Protein AF-A0A1C2B063-F1 (afdb_monomer)

Nearest PDB structures (foldseek):
  8dq3-assembly2_C  TM=9.335E-01  e=3.314E-08  Aggregatibacter actinomycetemcomitans
  6cwp-assembly1_A  TM=9.439E-01  e=5.378E-07  Flavobacterium johnsoniae UW101
  5olk-assembly1_D  TM=9.376E-01  e=5.930E-07  Leeuwenhoekiella blandensis MED217
  2av8-assembly1_B  TM=9.144E-01  e=1.235E-06  Escherichia coli
  8dq4-assembly1_A  TM=9.433E-01  e=4.191E-06  Flavobacterium johnsoniae

Mean predicted aligned error: 8.25 Å

Foldseek 3Di:
DVLVVVVLVVQDDPDLLSVLLNLLLCQQQVLQFLCVLVLLVQCVQVVVVHPVVSLVVSLVSNVVSVVSNLVSLVVSVVSCVVPVVSVDPVSLVSSVVSLVSSLVVSLVVLCVVQVVHADVPGHSVLSSLQSLVSSQVSCVSNVHHRDDPRDDNSPVVVVVSSVVVVPQDPVNPDPPPPPPVPPDDDPVVVPD

Radius of gyration: 20.73 Å; Cα contacts (8 Å, |Δi|>4): 166; chains: 1; bounding box: 56×35×65 Å

Structure (mmCIF, N/CA/C/O backbone):
data_AF-A0A1C2B063-F1
#
_entry.id   AF-A0A1C2B063-F1
#
loop_
_atom_site.group_PDB
_atom_site.id
_atom_site.type_symbol
_atom_site.label_atom_id
_atom_site.label_alt_id
_atom_site.label_comp_id
_atom_site.label_asym_id
_atom_site.label_entity_id
_atom_site.label_seq_id
_atom_site.pdbx_PDB_ins_code
_atom_site.Cartn_x
_atom_site.Cartn_y
_atom_site.Cartn_z
_atom_site.occupancy
_atom_site.B_iso_or_equiv
_atom_site.auth_seq_id
_atom_site.auth_comp_id
_atom_site.auth_asym_id
_atom_site.auth_atom_id
_atom_site.pdbx_PDB_model_num
ATOM 1 N N . MET A 1 1 ? -4.798 11.784 -9.043 1.00 75.38 1 MET A N 1
ATOM 2 C CA . MET A 1 1 ? -3.843 12.346 -8.048 1.00 75.38 1 MET A CA 1
ATOM 3 C C . MET A 1 1 ? -4.547 13.238 -7.028 1.00 75.38 1 MET A C 1
ATOM 5 O O . MET A 1 1 ? -4.342 13.004 -5.847 1.00 75.38 1 MET A O 1
ATOM 9 N N . LYS A 1 2 ? -5.396 14.197 -7.442 1.00 89.00 2 LYS A N 1
ATOM 10 C CA . LYS A 1 2 ? -6.198 15.019 -6.513 1.00 89.00 2 LYS A CA 1
ATOM 11 C C . LYS A 1 2 ? -7.046 14.177 -5.549 1.00 89.00 2 LYS A C 1
ATOM 13 O O . LYS A 1 2 ? -6.994 14.421 -4.355 1.00 89.00 2 LYS A O 1
ATOM 18 N N . ASP A 1 3 ? -7.709 13.134 -6.046 1.00 88.25 3 ASP A N 1
ATOM 19 C CA . ASP A 1 3 ? -8.592 12.302 -5.212 1.00 88.25 3 ASP A CA 1
ATOM 20 C C . ASP A 1 3 ? -7.851 11.625 -4.050 1.00 88.25 3 ASP A C 1
ATOM 22 O O . ASP A 1 3 ? -8.364 11.587 -2.939 1.00 88.25 3 ASP A O 1
ATOM 26 N N . LYS A 1 4 ? -6.598 11.187 -4.266 1.00 86.69 4 LYS A N 1
ATOM 27 C CA . LYS A 1 4 ? -5.734 10.655 -3.194 1.00 86.69 4 LYS A CA 1
ATOM 28 C C . LYS A 1 4 ? -5.490 11.703 -2.110 1.00 86.69 4 LYS A C 1
ATOM 30 O O . LYS A 1 4 ? -5.617 11.410 -0.926 1.00 86.69 4 LYS A O 1
ATOM 35 N N . TYR A 1 5 ? -5.135 12.920 -2.526 1.00 88.44 5 TYR A N 1
ATOM 36 C CA . TYR A 1 5 ? -4.880 14.026 -1.607 1.00 88.44 5 TYR A CA 1
ATOM 37 C C . TYR A 1 5 ? -6.135 14.384 -0.807 1.00 88.44 5 TYR A C 1
ATOM 39 O O . TYR A 1 5 ? -6.069 14.451 0.419 1.00 88.44 5 TYR A O 1
ATOM 47 N N . ASP A 1 6 ? -7.271 14.543 -1.487 1.00 91.50 6 ASP A N 1
ATOM 48 C CA . ASP A 1 6 ? -8.550 14.880 -0.863 1.00 91.50 6 ASP A CA 1
ATOM 49 C C . ASP A 1 6 ? -8.998 13.771 0.103 1.00 91.50 6 ASP A C 1
ATOM 51 O O . ASP A 1 6 ? -9.451 14.060 1.211 1.00 91.50 6 ASP A O 1
ATOM 55 N N . TYR A 1 7 ? -8.803 12.497 -0.260 1.00 92.25 7 TYR A N 1
ATOM 56 C CA . TYR A 1 7 ? -9.122 11.365 0.609 1.00 92.25 7 TYR A CA 1
ATOM 57 C C . TYR A 1 7 ? -8.330 11.401 1.922 1.00 92.25 7 TYR A C 1
ATOM 59 O O . TYR A 1 7 ? -8.904 11.199 2.994 1.00 92.25 7 TYR A O 1
ATOM 67 N N . MET A 1 8 ? -7.035 11.730 1.861 1.00 88.19 8 MET A N 1
ATOM 68 C CA . MET A 1 8 ? -6.176 11.834 3.045 1.00 88.19 8 MET A CA 1
ATOM 69 C C . MET A 1 8 ? -6.591 12.957 4.010 1.00 88.19 8 MET A C 1
ATOM 71 O O . MET A 1 8 ? -6.271 12.873 5.194 1.00 88.19 8 MET A O 1
ATOM 75 N N . GLN A 1 9 ? -7.326 13.978 3.554 1.00 90.31 9 GLN A N 1
ATOM 76 C CA . GLN A 1 9 ? -7.807 15.064 4.423 1.00 90.31 9 GLN A CA 1
ATOM 77 C C . GLN A 1 9 ? -8.992 14.656 5.314 1.00 90.31 9 GLN A C 1
ATOM 79 O O . GLN A 1 9 ? -9.353 15.391 6.230 1.00 90.31 9 GLN A O 1
ATOM 84 N N . ASN A 1 10 ? -9.596 13.487 5.083 1.00 91.38 10 ASN A N 1
ATOM 85 C CA . ASN A 1 10 ? -10.765 13.032 5.845 1.00 91.38 10 ASN A CA 1
ATOM 86 C C . ASN A 1 10 ? -10.410 12.364 7.187 1.00 91.38 10 ASN A C 1
ATOM 88 O O . ASN A 1 10 ? -11.305 11.981 7.945 1.00 91.38 10 ASN A O 1
ATOM 92 N N . PHE A 1 11 ? -9.122 12.202 7.494 1.00 93.25 11 PHE A N 1
ATOM 93 C CA . PHE A 1 11 ? -8.643 11.545 8.709 1.00 93.25 11 PHE A CA 1
ATOM 94 C C . PHE A 1 11 ? -8.373 12.557 9.827 1.00 93.25 11 PHE A C 1
ATOM 96 O O . PHE A 1 11 ? -7.848 13.642 9.592 1.00 93.25 11 PHE A O 1
ATOM 103 N N . ASN A 1 12 ? -8.740 12.205 11.062 1.00 94.31 12 ASN A N 1
ATOM 104 C CA . ASN A 1 12 ? -8.572 13.057 12.240 1.00 94.31 12 ASN A CA 1
ATOM 105 C C . ASN A 1 12 ? -8.164 12.230 13.472 1.00 94.31 12 ASN A C 1
ATOM 107 O O . ASN A 1 12 ? -8.025 11.010 13.399 1.00 94.31 12 ASN A O 1
ATOM 111 N N . VAL A 1 13 ? -7.953 12.900 14.604 1.00 96.31 13 VAL A N 1
ATOM 112 C CA . VAL A 1 13 ? -7.491 12.289 15.863 1.00 96.31 13 VAL A CA 1
ATOM 113 C C . VAL A 1 13 ? -8.355 12.706 17.060 1.00 96.31 13 VAL A C 1
ATOM 115 O O . VAL A 1 13 ? -7.873 12.814 18.183 1.00 96.31 13 VAL A O 1
ATOM 118 N N . ASN A 1 14 ? -9.642 12.978 16.820 1.00 96.56 14 ASN A N 1
ATOM 119 C CA . ASN A 1 14 ? -10.543 13.550 17.828 1.00 96.56 14 ASN A CA 1
ATOM 120 C C . ASN A 1 14 ? -11.053 12.522 18.853 1.00 96.56 14 ASN A C 1
ATOM 122 O O . ASN A 1 14 ? -11.518 12.899 19.928 1.00 96.56 14 ASN A O 1
ATOM 126 N N . SER A 1 15 ? -10.986 11.232 18.524 1.00 97.25 15 SER A N 1
ATOM 127 C CA . SER A 1 15 ? -11.406 10.115 19.373 1.00 97.25 15 SER A CA 1
ATOM 128 C C . SER A 1 15 ? -10.381 8.981 19.314 1.00 97.25 15 SER A C 1
ATOM 130 O O . SER A 1 15 ? -9.529 8.953 18.424 1.00 97.25 15 SER A O 1
ATOM 132 N N . LYS A 1 16 ? -10.459 8.020 20.243 1.00 97.38 16 LYS A N 1
ATOM 133 C CA . LYS A 1 16 ? -9.585 6.836 20.211 1.00 97.38 16 LYS A CA 1
ATOM 134 C C . LYS A 1 16 ? -9.809 6.023 18.933 1.00 97.38 16 LYS A C 1
ATOM 136 O O . LYS A 1 16 ? -8.849 5.566 18.322 1.00 97.38 16 LYS A O 1
ATOM 141 N N . GLU A 1 17 ? -11.060 5.876 18.512 1.00 96.88 17 GLU A N 1
ATOM 142 C CA . GLU A 1 17 ? -11.439 5.218 17.266 1.00 96.88 17 GLU A CA 1
ATOM 143 C C . GLU A 1 17 ? -10.832 5.927 16.052 1.00 96.88 17 GLU A C 1
ATOM 145 O O . GLU A 1 17 ? -10.268 5.269 15.177 1.00 96.88 17 GLU A O 1
ATOM 150 N N . ASP A 1 18 ? -10.897 7.262 16.013 1.00 96.88 18 ASP A N 1
ATOM 151 C CA . ASP A 1 18 ? -10.318 8.044 14.920 1.00 96.88 18 ASP A CA 1
ATOM 152 C C . ASP A 1 18 ? -8.790 7.977 14.921 1.00 96.88 18 ASP A C 1
ATOM 154 O O . ASP A 1 18 ? -8.198 7.814 13.858 1.00 96.88 18 ASP A O 1
ATOM 158 N N . ILE A 1 19 ? -8.143 7.994 16.092 1.00 97.69 19 ILE A N 1
ATOM 159 C CA . ILE A 1 19 ? -6.696 7.763 16.211 1.00 97.69 19 ILE A CA 1
ATOM 160 C C . ILE A 1 19 ? -6.334 6.383 15.658 1.00 97.69 19 ILE A C 1
ATOM 162 O O . ILE A 1 19 ? -5.451 6.280 14.808 1.00 97.69 19 ILE A O 1
ATOM 166 N N . ALA A 1 20 ? -7.028 5.325 16.087 1.00 97.62 20 ALA A N 1
ATOM 167 C CA . ALA A 1 20 ? -6.758 3.965 15.631 1.00 97.62 20 ALA A CA 1
ATOM 168 C C . ALA A 1 20 ? -6.931 3.830 14.114 1.00 97.62 20 ALA A C 1
ATOM 170 O O . ALA A 1 20 ? -6.064 3.269 13.442 1.00 97.62 20 ALA A O 1
ATOM 171 N N . LYS A 1 21 ? -8.017 4.386 13.565 1.00 97.44 21 LYS A N 1
ATOM 172 C CA . LYS A 1 21 ? -8.265 4.429 12.121 1.00 97.44 21 LYS A CA 1
ATOM 173 C C . LYS A 1 21 ? -7.161 5.183 11.388 1.00 97.44 21 LYS A C 1
ATOM 175 O O . LYS A 1 21 ? -6.608 4.656 10.429 1.00 97.44 21 LYS A O 1
ATOM 180 N N . THR A 1 22 ? -6.816 6.383 11.842 1.00 97.00 22 THR A N 1
ATOM 181 C CA . THR A 1 22 ? -5.796 7.224 11.208 1.00 97.00 22 THR A CA 1
ATOM 182 C C . THR A 1 22 ? -4.435 6.535 11.212 1.00 97.00 22 THR A C 1
ATOM 184 O O . THR A 1 22 ? -3.811 6.422 10.159 1.00 97.00 22 THR A O 1
ATOM 187 N N . VAL A 1 23 ? -3.999 5.980 12.347 1.00 96.44 23 VAL A N 1
ATOM 188 C CA . VAL A 1 23 ? -2.731 5.237 12.433 1.00 96.44 23 VAL A CA 1
ATOM 189 C C . VAL A 1 23 ? -2.751 4.020 11.508 1.00 96.44 23 VAL A C 1
ATOM 191 O O . VAL A 1 23 ? -1.789 3.807 10.771 1.00 96.44 23 VAL A O 1
ATOM 194 N N . ALA A 1 24 ? -3.831 3.234 11.493 1.00 96.38 24 ALA A N 1
ATOM 195 C CA . ALA A 1 24 ? -3.941 2.066 10.620 1.00 96.38 24 ALA A CA 1
ATOM 196 C C . ALA A 1 24 ? -3.893 2.435 9.132 1.00 96.38 24 ALA A C 1
ATOM 198 O O . ALA A 1 24 ? -3.159 1.801 8.380 1.00 96.38 24 ALA A O 1
ATOM 199 N N . VAL A 1 25 ? -4.638 3.458 8.703 1.00 95.88 25 VAL A N 1
ATOM 200 C CA . VAL A 1 25 ? -4.682 3.851 7.289 1.00 95.88 25 VAL A CA 1
ATOM 201 C C . VAL A 1 25 ? -3.340 4.409 6.828 1.00 95.88 25 VAL A C 1
ATOM 203 O O . VAL A 1 25 ? -2.819 3.947 5.812 1.00 95.88 25 VAL A O 1
ATOM 206 N N . PHE A 1 26 ? -2.745 5.339 7.581 1.00 92.69 26 PHE A N 1
ATOM 207 C CA . PHE A 1 26 ? -1.454 5.922 7.210 1.00 92.69 26 PHE A CA 1
ATOM 208 C C . PHE A 1 26 ? -0.341 4.872 7.179 1.00 92.69 26 PHE A C 1
ATOM 210 O O . PHE A 1 26 ? 0.428 4.821 6.223 1.00 92.69 26 PHE A O 1
ATO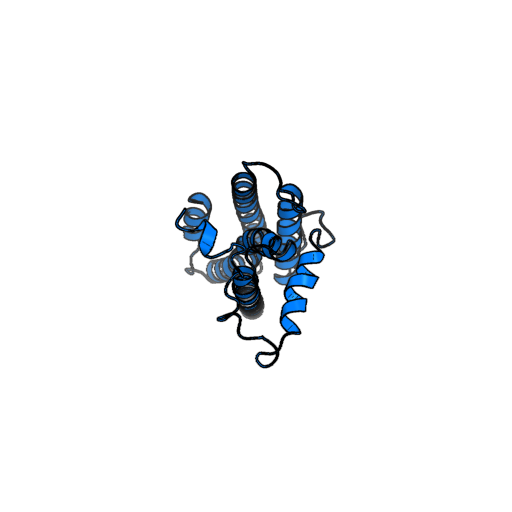M 217 N N . SER A 1 27 ? -0.301 3.979 8.169 1.00 90.31 27 SER A N 1
ATOM 218 C CA . SER A 1 27 ? 0.729 2.941 8.230 1.00 90.31 27 SER A CA 1
ATOM 219 C C . SER A 1 27 ? 0.552 1.864 7.166 1.00 90.31 27 SER A C 1
ATOM 221 O O . SER A 1 27 ? 1.456 1.573 6.385 1.00 90.31 27 SER A O 1
ATOM 223 N N . ALA A 1 28 ? -0.617 1.234 7.133 1.00 91.69 28 ALA A N 1
ATOM 224 C CA . ALA A 1 28 ? -0.819 0.023 6.364 1.00 91.69 28 ALA A CA 1
ATOM 225 C C . ALA A 1 28 ? -1.081 0.326 4.890 1.00 91.69 28 ALA A C 1
ATOM 227 O O . ALA A 1 28 ? -0.626 -0.427 4.031 1.00 91.69 28 ALA A O 1
ATOM 228 N N . PHE A 1 29 ? -1.798 1.410 4.588 1.00 92.88 29 PHE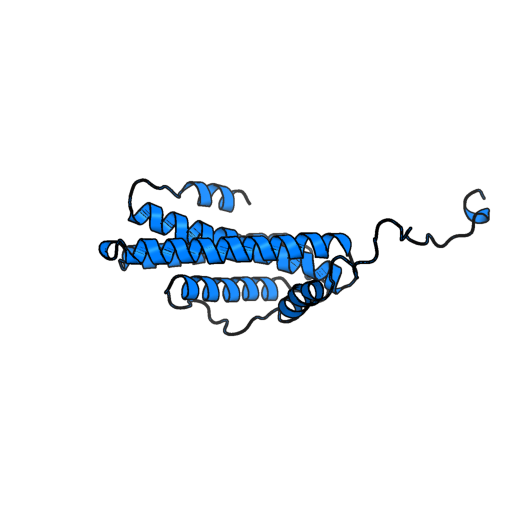 A N 1
ATOM 229 C CA . PHE A 1 29 ? -2.271 1.675 3.233 1.00 92.88 29 PHE A CA 1
ATOM 230 C C . PHE A 1 29 ? -1.563 2.857 2.570 1.00 92.88 29 PHE A C 1
ATOM 232 O O . PHE A 1 29 ? -1.212 2.744 1.400 1.00 92.88 29 PHE A O 1
ATOM 239 N N . THR A 1 30 ? -1.267 3.946 3.281 1.00 88.12 30 THR A N 1
ATOM 240 C CA . THR A 1 30 ? -0.523 5.065 2.676 1.00 88.12 30 THR A CA 1
ATOM 241 C C . THR A 1 30 ? 0.951 4.702 2.479 1.00 88.12 30 THR A C 1
ATOM 243 O O . THR A 1 30 ? 1.415 4.617 1.344 1.00 88.12 30 THR A O 1
ATOM 246 N N . GLU A 1 31 ? 1.680 4.409 3.555 1.00 85.06 31 GLU A N 1
ATOM 247 C CA . GLU A 1 31 ? 3.097 4.013 3.474 1.00 85.06 31 GLU A CA 1
ATOM 248 C C . GLU A 1 31 ? 3.245 2.577 2.951 1.00 85.06 31 GLU A C 1
ATOM 250 O O . GLU A 1 31 ? 4.060 2.277 2.079 1.00 85.06 31 GLU A O 1
ATOM 255 N N . GLY A 1 32 ? 2.403 1.670 3.454 1.00 82.06 32 GLY A N 1
ATOM 256 C CA . GLY A 1 32 ? 2.521 0.238 3.201 1.00 82.06 32 GLY A CA 1
ATOM 257 C C . GLY A 1 32 ? 1.985 -0.275 1.861 1.00 82.06 32 GLY A C 1
ATOM 258 O O . GLY A 1 32 ? 2.257 -1.440 1.553 1.00 82.06 32 GLY A O 1
ATOM 259 N N . LEU A 1 33 ? 1.231 0.524 1.092 1.00 88.31 33 LEU A N 1
ATOM 260 C CA . LEU A 1 33 ? 0.574 0.095 -0.157 1.00 88.31 33 LEU A CA 1
ATOM 261 C C . LEU A 1 33 ? 0.680 1.151 -1.268 1.00 88.31 33 LEU A C 1
ATOM 263 O O . LEU A 1 33 ? 1.148 0.822 -2.356 1.00 88.31 33 LEU A O 1
ATOM 267 N N . GLN A 1 34 ? 0.298 2.404 -1.007 1.00 87.69 34 GLN A N 1
ATOM 268 C CA . GLN A 1 34 ? 0.136 3.445 -2.033 1.00 87.69 34 GLN A CA 1
ATOM 269 C C . GLN A 1 34 ? 1.420 3.708 -2.843 1.00 87.69 34 GLN A C 1
ATOM 271 O O . GLN A 1 34 ? 1.382 3.940 -4.048 1.00 87.69 34 GLN A O 1
ATOM 276 N N . LEU A 1 35 ? 2.593 3.632 -2.208 1.00 87.31 35 LEU A N 1
ATOM 277 C CA . LEU A 1 35 ? 3.880 3.857 -2.883 1.00 87.31 35 LEU A CA 1
ATOM 278 C C . LEU A 1 35 ? 4.382 2.636 -3.674 1.00 87.31 35 LEU A C 1
ATOM 280 O O . LEU A 1 35 ? 5.223 2.770 -4.567 1.00 87.31 35 LEU A O 1
ATOM 284 N N . PHE A 1 36 ? 3.863 1.440 -3.390 1.00 89.75 36 PHE A N 1
ATOM 285 C CA . PHE A 1 36 ? 4.425 0.184 -3.891 1.00 89.75 36 PHE A CA 1
ATOM 286 C C . PHE A 1 36 ? 4.151 -0.043 -5.384 1.00 89.75 36 PHE A C 1
ATOM 288 O O . PHE A 1 36 ? 4.976 -0.675 -6.046 1.00 89.75 36 PHE A O 1
ATOM 295 N N . ALA A 1 37 ? 3.070 0.520 -5.940 1.00 92.25 37 ALA A N 1
ATOM 296 C CA . ALA A 1 37 ? 2.853 0.544 -7.389 1.00 92.25 37 ALA A CA 1
ATOM 297 C C . ALA A 1 37 ? 3.975 1.317 -8.099 1.00 92.25 37 ALA A C 1
ATOM 299 O O . ALA A 1 37 ? 4.612 0.804 -9.021 1.00 92.25 37 ALA A O 1
ATOM 300 N N . SER A 1 38 ? 4.275 2.526 -7.612 1.00 94.00 38 SER A N 1
ATOM 301 C CA . SER A 1 38 ? 5.352 3.367 -8.143 1.00 94.00 38 SER A CA 1
ATOM 302 C C . SER A 1 38 ? 6.714 2.690 -8.009 1.00 94.00 38 SER A C 1
ATOM 304 O O . SER A 1 38 ? 7.481 2.670 -8.968 1.00 94.00 38 SER A O 1
ATOM 306 N N . PHE A 1 39 ? 7.012 2.076 -6.861 1.00 93.81 39 PHE A N 1
ATOM 307 C CA . PHE A 1 39 ? 8.264 1.339 -6.676 1.00 93.81 39 PHE A CA 1
ATOM 308 C C . PHE A 1 39 ? 8.402 0.174 -7.656 1.00 93.81 39 PHE A C 1
ATOM 310 O O . PHE A 1 39 ? 9.463 0.020 -8.260 1.00 93.81 39 PHE A O 1
ATOM 317 N N . ALA A 1 40 ? 7.336 -0.603 -7.876 1.00 94.12 40 ALA A N 1
ATOM 318 C CA . ALA A 1 40 ? 7.348 -1.692 -8.847 1.00 94.12 40 ALA A CA 1
ATOM 319 C C . ALA A 1 40 ? 7.633 -1.186 -10.269 1.00 94.12 40 ALA A C 1
ATOM 321 O O . ALA A 1 40 ? 8.504 -1.713 -10.960 1.00 94.12 40 ALA A O 1
ATOM 322 N N . ILE A 1 41 ? 6.955 -0.116 -10.687 1.00 95.31 41 ILE A N 1
ATOM 323 C CA . ILE A 1 41 ? 7.155 0.495 -12.005 1.00 95.31 41 ILE A CA 1
ATOM 324 C C . ILE A 1 41 ? 8.592 1.017 -12.154 1.00 95.31 41 ILE A C 1
ATOM 326 O O . ILE A 1 41 ? 9.268 0.719 -13.140 1.00 95.31 41 ILE A O 1
ATOM 330 N N . LEU A 1 42 ? 9.095 1.755 -11.163 1.00 95.06 42 LEU A N 1
ATOM 331 C CA . LEU A 1 42 ? 10.425 2.361 -11.214 1.00 95.06 42 LEU A CA 1
ATOM 332 C C . LEU A 1 42 ? 11.545 1.316 -11.168 1.00 95.06 42 LEU A C 1
ATOM 334 O O . LEU A 1 42 ? 12.526 1.457 -11.896 1.00 95.06 42 LEU A O 1
ATOM 338 N N . LEU A 1 43 ? 11.403 0.244 -10.382 1.00 93.69 43 LEU A N 1
ATOM 339 C CA . LEU A 1 43 ? 12.382 -0.849 -10.325 1.00 93.69 43 LEU A CA 1
ATOM 340 C C . LEU A 1 43 ? 12.392 -1.713 -11.596 1.00 93.69 43 LEU A C 1
ATOM 342 O O . LEU A 1 43 ? 13.387 -2.386 -11.870 1.00 93.69 43 LEU A O 1
ATOM 346 N N . ASN A 1 44 ? 11.358 -1.639 -12.438 1.00 95.19 44 ASN A N 1
ATOM 347 C CA . ASN A 1 44 ? 11.360 -2.336 -13.723 1.00 95.19 44 ASN A CA 1
ATOM 348 C C . ASN A 1 44 ? 12.395 -1.760 -14.715 1.00 95.19 44 ASN A C 1
ATOM 350 O O . ASN A 1 44 ? 12.910 -2.479 -15.569 1.00 95.19 44 ASN A O 1
ATOM 354 N N . PHE A 1 45 ? 12.782 -0.487 -14.588 1.00 94.12 45 PHE A N 1
ATOM 355 C CA . PHE A 1 45 ? 13.851 0.094 -15.411 1.00 94.12 45 PHE A CA 1
ATOM 356 C C . PHE A 1 45 ? 15.233 -0.526 -15.128 1.00 94.12 45 PHE A C 1
ATOM 358 O O . PHE A 1 45 ? 15.839 -1.056 -16.069 1.00 94.12 45 PHE A O 1
ATOM 365 N N . PRO A 1 46 ? 15.752 -0.525 -13.881 1.00 91.4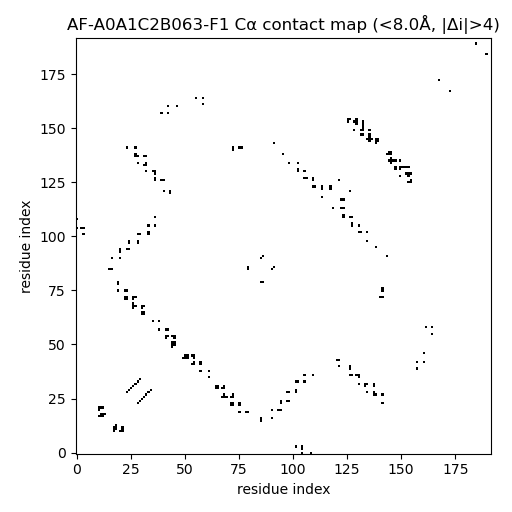4 46 PRO A N 1
ATOM 366 C CA . PRO A 1 46 ? 17.038 -1.142 -13.567 1.00 91.44 46 PRO A CA 1
ATOM 367 C C . PRO A 1 46 ? 17.032 -2.658 -13.775 1.00 91.44 46 PRO A C 1
ATOM 369 O O . PRO A 1 46 ? 18.068 -3.189 -14.179 1.00 91.44 46 PRO A O 1
ATOM 372 N N . ARG A 1 47 ? 15.881 -3.339 -13.639 1.00 91.50 47 ARG A N 1
ATOM 373 C CA . ARG A 1 47 ? 15.707 -4.745 -14.062 1.00 91.50 47 ARG A CA 1
ATOM 374 C C . ARG A 1 47 ? 16.131 -4.973 -15.518 1.00 91.50 47 ARG A C 1
ATOM 376 O O . ARG A 1 47 ? 16.720 -5.998 -15.846 1.00 91.50 47 ARG A O 1
ATOM 383 N N . HIS A 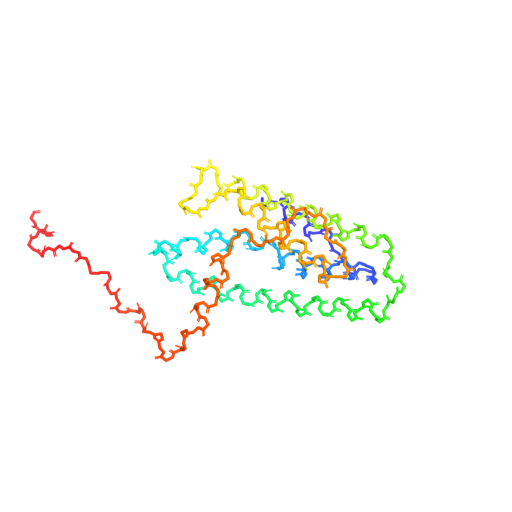1 48 ? 15.883 -3.991 -16.382 1.00 92.88 48 HIS A N 1
ATOM 384 C CA . HIS A 1 48 ? 16.267 -3.991 -17.793 1.00 92.88 48 HIS A CA 1
ATOM 385 C C . HIS A 1 48 ? 17.526 -3.158 -18.079 1.00 92.88 48 HIS A C 1
ATOM 387 O O . HIS A 1 48 ? 17.720 -2.688 -19.199 1.00 92.88 48 HIS A O 1
ATOM 393 N N . ASN A 1 49 ? 18.406 -2.987 -17.086 1.00 89.44 49 ASN A N 1
ATOM 394 C CA . ASN A 1 49 ? 19.661 -2.233 -17.183 1.00 89.44 49 ASN A CA 1
ATOM 395 C C . ASN A 1 49 ? 19.507 -0.738 -17.532 1.00 89.44 49 ASN A C 1
ATOM 397 O O . ASN A 1 49 ? 20.488 -0.102 -17.922 1.00 89.44 49 ASN A O 1
ATOM 401 N N . LYS A 1 50 ? 18.316 -0.156 -17.352 1.00 90.69 50 LYS A N 1
ATOM 402 C CA . LYS A 1 50 ? 18.033 1.271 -17.577 1.00 90.69 50 LYS A CA 1
ATOM 403 C C . LYS A 1 50 ? 17.996 2.022 -16.245 1.00 90.69 50 LYS A C 1
ATOM 405 O O . LYS A 1 50 ? 17.635 1.449 -15.228 1.00 90.69 50 LYS A O 1
ATOM 410 N N . LEU A 1 51 ? 18.358 3.308 -16.241 1.00 88.50 51 LEU A N 1
ATOM 411 C CA . LEU A 1 51 ? 18.245 4.187 -15.061 1.00 88.50 51 LEU A CA 1
ATOM 412 C C . LEU A 1 51 ? 18.859 3.596 -13.768 1.00 88.50 51 LEU A C 1
ATOM 414 O O . LEU A 1 51 ? 18.280 3.693 -12.691 1.00 88.50 51 LEU A O 1
ATOM 418 N N . LYS A 1 52 ? 20.044 2.974 -13.854 1.00 82.19 52 LYS A N 1
ATOM 419 C CA . LYS A 1 52 ? 20.648 2.215 -12.737 1.00 82.19 52 LYS A CA 1
ATOM 420 C C . LYS A 1 52 ? 20.799 3.019 -11.437 1.00 82.19 52 LYS A C 1
ATOM 422 O O . LYS A 1 52 ? 20.537 2.473 -10.372 1.00 82.19 52 LYS A O 1
ATOM 427 N N . GLY A 1 53 ? 21.153 4.306 -11.523 1.00 81.62 53 GLY A N 1
ATOM 428 C CA . GLY A 1 53 ? 21.271 5.181 -10.346 1.00 81.62 53 GLY A CA 1
ATOM 429 C C . GLY A 1 53 ? 19.948 5.373 -9.591 1.00 81.62 53 GLY A C 1
ATOM 430 O O . GLY A 1 53 ? 19.937 5.431 -8.367 1.00 81.62 53 GLY A O 1
ATOM 431 N N . MET A 1 54 ? 18.819 5.370 -10.306 1.00 87.81 54 MET A N 1
ATOM 432 C CA . MET A 1 54 ? 17.486 5.450 -9.702 1.00 87.81 54 MET A CA 1
ATOM 433 C C . MET A 1 54 ? 17.145 4.186 -8.906 1.00 87.81 54 MET A C 1
ATOM 435 O O . MET A 1 54 ? 16.507 4.278 -7.863 1.00 87.81 54 MET A O 1
ATOM 439 N N . GLY A 1 55 ? 17.599 3.010 -9.357 1.00 85.19 55 GLY A N 1
ATOM 440 C CA . GLY A 1 55 ? 17.312 1.739 -8.686 1.00 85.19 55 GLY A CA 1
ATOM 441 C C . GLY A 1 55 ? 17.795 1.698 -7.235 1.00 85.19 55 GLY A C 1
ATOM 442 O O . GLY A 1 55 ? 17.092 1.176 -6.371 1.00 85.19 55 GLY A O 1
ATOM 443 N N . GLN A 1 56 ? 18.953 2.299 -6.950 1.00 83.12 56 GLN A N 1
ATOM 444 C CA . GLN A 1 56 ? 19.492 2.375 -5.591 1.00 83.12 56 GLN A CA 1
ATOM 445 C C . GLN A 1 56 ? 18.629 3.260 -4.686 1.00 83.12 56 GLN A C 1
ATOM 447 O O . GLN A 1 56 ? 18.242 2.823 -3.606 1.00 83.12 56 GLN A O 1
ATOM 452 N N . ILE A 1 57 ? 18.271 4.459 -5.159 1.00 88.12 57 ILE A N 1
ATOM 453 C CA . ILE A 1 57 ? 17.426 5.405 -4.416 1.00 88.12 57 ILE A CA 1
ATOM 454 C C . ILE A 1 57 ? 16.069 4.770 -4.110 1.00 88.12 57 ILE A C 1
ATOM 456 O O . ILE A 1 57 ? 15.640 4.765 -2.962 1.00 88.12 57 ILE A O 1
ATOM 460 N N . VAL A 1 58 ? 15.430 4.160 -5.114 1.00 90.62 58 VAL A N 1
ATOM 461 C CA . VAL A 1 58 ? 14.130 3.500 -4.935 1.00 90.62 58 VAL A CA 1
ATOM 462 C C . VAL A 1 58 ? 14.229 2.337 -3.949 1.00 90.62 58 VAL A C 1
ATOM 464 O O . VAL A 1 58 ? 13.342 2.168 -3.120 1.00 90.62 58 VAL A O 1
ATOM 467 N N . THR A 1 59 ? 15.314 1.558 -3.981 1.00 87.19 59 THR A N 1
ATOM 468 C CA . THR A 1 59 ? 15.503 0.456 -3.024 1.00 87.19 59 THR A CA 1
ATOM 469 C C . THR A 1 59 ? 15.654 0.965 -1.591 1.00 87.19 59 THR A C 1
ATOM 471 O O . THR A 1 59 ? 15.096 0.367 -0.674 1.00 87.19 59 THR A O 1
ATOM 474 N N . TRP A 1 60 ? 16.367 2.074 -1.376 1.00 88.50 60 TRP A N 1
ATOM 475 C CA . TRP A 1 60 ? 16.450 2.705 -0.056 1.00 88.50 60 TRP A CA 1
ATOM 476 C C . TRP A 1 60 ? 15.094 3.228 0.411 1.00 88.50 60 TRP A C 1
ATOM 478 O O . TRP A 1 60 ? 14.692 2.913 1.526 1.00 88.50 60 TRP A O 1
ATOM 488 N N . SER A 1 61 ? 14.337 3.895 -0.462 1.00 90.69 61 SER A N 1
ATOM 489 C CA . SER A 1 61 ? 12.973 4.323 -0.138 1.00 90.69 61 SER A CA 1
ATOM 490 C C . SER A 1 61 ? 12.077 3.142 0.246 1.00 90.69 61 SER A C 1
ATOM 492 O O . SER A 1 61 ? 11.382 3.207 1.249 1.00 90.69 61 SER A O 1
ATOM 494 N N . VAL A 1 62 ? 12.133 2.018 -0.480 1.00 89.56 62 VAL A N 1
ATOM 495 C CA . VAL A 1 62 ? 11.361 0.811 -0.128 1.00 89.56 62 VAL A CA 1
ATOM 496 C C . VAL A 1 62 ? 11.724 0.292 1.269 1.00 89.56 62 VAL A C 1
ATOM 498 O O . VAL A 1 62 ? 10.841 -0.172 1.994 1.00 89.56 62 VAL A O 1
ATOM 501 N N . ARG A 1 63 ? 13.004 0.352 1.662 1.00 87.19 63 ARG A N 1
ATOM 502 C CA . ARG A 1 63 ? 13.453 -0.070 3.000 1.00 87.19 63 ARG A CA 1
ATOM 503 C C . ARG A 1 63 ? 12.884 0.832 4.088 1.00 87.19 63 ARG A C 1
ATOM 505 O O . ARG A 1 63 ? 12.323 0.308 5.051 1.00 87.19 63 ARG A O 1
ATOM 512 N N . ASP A 1 64 ? 12.980 2.144 3.902 1.00 90.56 64 ASP A N 1
ATOM 513 C CA . ASP A 1 64 ? 12.466 3.126 4.857 1.00 90.56 64 ASP A CA 1
ATOM 514 C C . ASP A 1 64 ? 10.948 2.974 5.018 1.00 90.56 64 ASP A C 1
ATOM 516 O O . ASP A 1 64 ? 10.465 2.771 6.130 1.00 90.56 64 ASP A O 1
ATOM 520 N N . GLU A 1 65 ? 10.199 2.904 3.914 1.00 89.69 65 GLU A N 1
ATOM 521 C CA . GLU A 1 65 ? 8.740 2.728 3.967 1.00 89.69 65 GLU A CA 1
ATOM 522 C C . GLU A 1 65 ? 8.325 1.370 4.548 1.00 89.69 65 GLU A C 1
ATOM 524 O O . GLU A 1 65 ? 7.310 1.251 5.238 1.00 89.69 65 GLU A O 1
ATOM 529 N N . THR A 1 66 ? 9.126 0.320 4.339 1.00 88.75 66 THR A N 1
ATOM 530 C CA . THR A 1 66 ? 8.893 -0.973 4.997 1.00 88.75 66 THR A CA 1
ATOM 531 C C . THR A 1 66 ? 9.067 -0.859 6.512 1.00 88.75 66 THR A C 1
ATOM 533 O O . THR A 1 66 ? 8.279 -1.444 7.264 1.00 88.75 66 THR A O 1
ATOM 536 N N . LEU A 1 67 ? 10.073 -0.113 6.977 1.00 89.75 67 LEU A N 1
ATOM 537 C CA . LEU A 1 67 ? 10.311 0.122 8.398 1.00 89.75 67 LEU A CA 1
ATOM 538 C C . LEU A 1 67 ? 9.217 0.996 9.020 1.00 89.75 67 LEU A C 1
ATOM 540 O O . LEU A 1 67 ? 8.717 0.637 10.091 1.00 89.75 67 LEU A O 1
ATOM 544 N N . HIS A 1 68 ? 8.826 2.090 8.360 1.00 90.88 68 HIS A N 1
ATOM 545 C CA . HIS A 1 68 ? 7.754 2.976 8.819 1.00 90.88 68 HIS A CA 1
ATOM 546 C C . HIS A 1 68 ? 6.440 2.202 8.960 1.00 90.88 68 HIS A C 1
ATOM 548 O O . HIS A 1 68 ? 5.886 2.115 10.060 1.00 90.88 68 HIS A O 1
ATOM 554 N N . CYS A 1 69 ? 6.042 1.485 7.903 1.00 91.38 69 CYS A N 1
ATOM 555 C CA . CYS A 1 69 ? 4.838 0.664 7.888 1.00 91.38 69 CYS A CA 1
ATOM 556 C C . CYS A 1 69 ? 4.831 -0.372 9.026 1.00 91.38 69 CYS A C 1
ATOM 558 O O . CYS A 1 69 ? 3.886 -0.435 9.815 1.00 91.38 69 CYS A O 1
ATOM 560 N N . ASN A 1 70 ? 5.897 -1.170 9.168 1.00 91.75 70 ASN A N 1
ATOM 561 C CA . ASN A 1 70 ? 5.962 -2.206 10.204 1.00 91.75 70 ASN A CA 1
ATOM 562 C C . ASN A 1 70 ? 5.942 -1.617 11.625 1.00 91.75 70 ASN A C 1
ATOM 564 O O . ASN A 1 70 ? 5.291 -2.172 12.516 1.00 91.75 70 ASN A O 1
ATOM 568 N N . SER A 1 71 ? 6.645 -0.504 11.845 1.00 93.62 71 SER A N 1
ATOM 569 C CA . SER A 1 71 ? 6.721 0.151 13.154 1.00 93.62 71 SER A CA 1
ATOM 570 C C . SER A 1 71 ? 5.379 0.763 13.544 1.00 93.62 71 SER A C 1
ATOM 572 O O . SER A 1 71 ? 4.901 0.554 14.659 1.00 93.62 71 SER A O 1
ATOM 574 N N . MET A 1 72 ? 4.716 1.441 12.610 1.00 94.50 72 MET A N 1
ATOM 575 C CA . MET A 1 72 ? 3.423 2.069 12.858 1.00 94.50 72 MET A CA 1
ATOM 576 C C . MET A 1 72 ? 2.292 1.041 13.004 1.00 94.50 72 MET A C 1
ATOM 578 O O . MET A 1 72 ? 1.428 1.203 13.863 1.00 94.50 72 MET A O 1
ATOM 582 N N . ILE A 1 73 ? 2.335 -0.082 12.275 1.00 95.38 73 ILE A N 1
ATOM 583 C CA . ILE A 1 73 ? 1.415 -1.209 12.510 1.00 95.38 73 ILE A CA 1
ATOM 584 C C . ILE A 1 73 ? 1.605 -1.785 13.919 1.00 95.38 73 ILE A C 1
ATOM 586 O O . ILE A 1 73 ? 0.631 -2.166 14.571 1.00 95.38 73 ILE A O 1
ATOM 590 N N . ARG A 1 74 ? 2.843 -1.857 14.423 1.00 96.94 74 ARG A N 1
ATOM 591 C CA . ARG A 1 74 ? 3.093 -2.292 15.804 1.00 96.94 74 ARG A CA 1
ATOM 592 C C . ARG A 1 74 ? 2.476 -1.323 16.813 1.00 96.94 74 ARG A C 1
ATOM 594 O O . ARG A 1 74 ? 1.858 -1.788 17.767 1.00 96.94 74 ARG A O 1
ATOM 601 N N . ILE A 1 75 ? 2.596 -0.016 16.578 1.00 97.31 75 ILE A N 1
ATOM 602 C CA . ILE A 1 75 ? 1.947 1.016 17.399 1.00 97.31 75 ILE A CA 1
ATOM 603 C C . ILE A 1 75 ? 0.426 0.846 17.370 1.00 97.31 75 ILE A C 1
ATOM 605 O O . ILE A 1 75 ? -0.195 0.807 18.427 1.00 97.31 75 ILE A O 1
ATOM 609 N N . PHE A 1 76 ? -0.170 0.662 16.189 1.00 97.81 76 PHE A N 1
ATOM 610 C CA . PHE A 1 76 ? -1.602 0.396 16.053 1.00 97.81 76 PHE A CA 1
ATOM 611 C C . PHE A 1 76 ? -2.045 -0.808 16.894 1.00 97.81 76 PHE A C 1
ATOM 613 O O . PHE A 1 76 ? -3.014 -0.719 17.644 1.00 97.81 76 PHE A O 1
ATOM 620 N N . LYS A 1 77 ? -1.317 -1.928 16.814 1.00 97.88 77 LYS A N 1
ATOM 621 C CA . LYS A 1 77 ? -1.642 -3.131 17.592 1.00 97.88 77 LYS A CA 1
ATOM 622 C C . LYS A 1 77 ? -1.580 -2.898 19.092 1.00 97.88 77 LYS A C 1
ATOM 624 O O . LYS A 1 77 ? -2.470 -3.363 19.799 1.00 97.88 77 LYS A O 1
ATOM 629 N N . GLU A 1 78 ? -0.545 -2.214 19.572 1.00 98.31 78 GLU A N 1
ATOM 630 C CA . GLU A 1 78 ? -0.427 -1.928 21.002 1.00 98.31 78 GLU A CA 1
ATOM 631 C C . GLU A 1 78 ? -1.539 -0.975 21.454 1.00 98.31 78 GLU A C 1
ATOM 633 O O . GLU A 1 78 ? -2.186 -1.233 22.463 1.00 98.31 78 GLU A O 1
ATOM 638 N N . PHE A 1 79 ? -1.873 0.033 20.645 1.00 98.25 79 PHE A N 1
ATOM 639 C CA . PHE A 1 79 ? -2.980 0.946 20.924 1.00 98.25 79 PHE A CA 1
ATOM 640 C C . PHE A 1 79 ? -4.330 0.219 21.029 1.00 98.25 79 PHE A C 1
ATOM 642 O O . PHE A 1 79 ? -5.099 0.475 21.954 1.00 98.25 79 PHE A O 1
ATOM 649 N N . ILE A 1 80 ? -4.609 -0.730 20.128 1.00 98.38 80 ILE A N 1
ATOM 650 C CA . ILE A 1 80 ? -5.804 -1.587 20.204 1.00 98.38 80 ILE A CA 1
ATOM 651 C C . ILE A 1 80 ? -5.776 -2.484 21.448 1.00 98.38 80 ILE A C 1
ATOM 653 O O . ILE A 1 80 ? -6.805 -2.692 22.084 1.00 98.38 80 ILE A O 1
ATOM 657 N N . LYS A 1 81 ? -4.611 -3.021 21.814 1.00 98.19 81 LYS A N 1
ATOM 658 C CA . LYS A 1 81 ? -4.455 -3.876 22.996 1.00 98.19 81 LYS A CA 1
ATOM 659 C C . LYS A 1 81 ? -4.687 -3.109 24.302 1.00 98.19 81 LYS A C 1
ATOM 661 O O . LYS A 1 81 ? -5.276 -3.663 25.225 1.00 98.19 81 LYS A O 1
ATOM 666 N N . GLU A 1 82 ? -4.245 -1.857 24.374 1.00 98.38 82 GLU A N 1
ATOM 667 C CA . GLU A 1 82 ? -4.485 -0.959 25.510 1.00 98.38 82 GLU A CA 1
ATOM 668 C C . GLU A 1 82 ? -5.937 -0.456 25.573 1.00 98.38 82 GLU A C 1
ATOM 670 O O . GLU A 1 82 ? -6.413 -0.089 26.645 1.00 98.38 82 GLU A O 1
ATOM 675 N N . ASN A 1 83 ? -6.647 -0.461 24.440 1.00 98.12 83 ASN A N 1
ATOM 676 C CA . ASN A 1 83 ? -8.014 0.043 24.299 1.00 98.12 83 ASN A CA 1
ATOM 677 C C . ASN A 1 83 ? -8.900 -1.000 23.580 1.00 98.12 83 ASN A C 1
ATOM 679 O O . ASN A 1 83 ? -9.331 -0.787 22.445 1.00 98.12 83 ASN A O 1
ATOM 683 N N . PRO A 1 84 ? -9.167 -2.171 24.181 1.00 97.62 84 PRO A N 1
ATOM 684 C CA . PRO A 1 84 ? -9.894 -3.246 23.504 1.00 97.62 84 PRO A CA 1
ATOM 685 C C . PRO A 1 84 ? -11.335 -2.866 23.122 1.00 97.62 84 PRO A C 1
ATOM 687 O O . PRO A 1 84 ? -11.898 -3.452 22.196 1.00 97.62 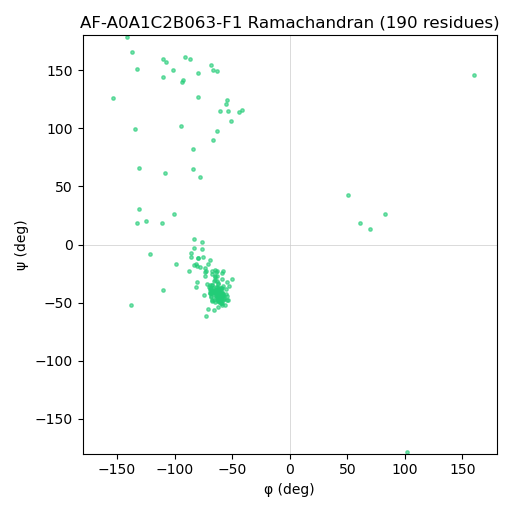84 PRO A O 1
ATOM 690 N N . GLU A 1 85 ? -11.932 -1.877 23.794 1.00 97.44 85 GLU A N 1
ATOM 691 C CA . GLU A 1 85 ? -13.294 -1.401 23.549 1.00 97.44 85 GLU A CA 1
ATOM 692 C C . GLU A 1 85 ? -13.492 -0.807 22.148 1.00 97.44 85 GLU A C 1
ATOM 694 O O . GLU A 1 85 ? -14.594 -0.879 21.604 1.00 97.44 85 GLU A O 1
ATOM 699 N N . ILE A 1 86 ? -12.429 -0.270 21.539 1.00 97.38 86 ILE A N 1
ATOM 700 C CA . ILE A 1 86 ? -12.509 0.362 20.216 1.00 97.38 86 ILE A CA 1
ATOM 701 C C . ILE A 1 86 ? -12.359 -0.632 19.061 1.00 97.38 86 ILE A C 1
ATOM 703 O O . ILE A 1 86 ? -12.659 -0.287 17.915 1.00 97.38 86 ILE A O 1
ATOM 707 N N . TRP A 1 87 ? -11.964 -1.886 19.325 1.00 98.12 87 TRP A N 1
ATOM 708 C CA . TRP A 1 87 ? -11.814 -2.931 18.301 1.00 98.12 87 TRP A CA 1
ATOM 709 C C . TRP A 1 87 ? -13.154 -3.538 17.867 1.00 98.12 87 TRP A C 1
ATOM 711 O O . TRP A 1 87 ? -13.417 -4.740 17.958 1.00 98.12 87 TRP A O 1
ATOM 721 N N . THR A 1 88 ? -14.031 -2.670 17.381 1.00 98.06 88 THR A N 1
ATOM 722 C CA . THR A 1 88 ? -15.421 -2.975 17.057 1.00 98.06 88 THR A CA 1
ATOM 723 C C . THR A 1 88 ? -15.592 -3.428 15.603 1.00 98.06 88 THR A C 1
ATOM 725 O O . THR A 1 88 ? -14.760 -3.119 14.744 1.00 98.06 88 THR A O 1
ATOM 728 N N . PRO A 1 89 ? -16.708 -4.103 15.262 1.00 98.12 89 PRO A N 1
ATOM 729 C CA . PRO A 1 89 ? -17.053 -4.391 13.869 1.00 98.12 89 PRO A CA 1
ATOM 730 C C . PRO A 1 89 ? -17.106 -3.138 12.984 1.00 98.12 89 PRO A C 1
ATOM 732 O O . PRO A 1 89 ? -16.763 -3.212 11.806 1.00 98.12 89 PRO A O 1
ATOM 735 N N . LYS A 1 90 ? -17.491 -1.987 13.556 1.00 97.75 90 LYS A N 1
ATOM 736 C CA . LYS A 1 90 ? -17.508 -0.697 12.860 1.00 97.75 90 LYS A CA 1
ATOM 737 C C . LYS A 1 90 ? -16.099 -0.289 12.426 1.00 97.75 90 LYS A C 1
ATOM 739 O O . LYS A 1 90 ? -15.892 -0.069 11.240 1.00 97.75 90 LYS A O 1
ATOM 744 N N . LEU A 1 91 ? -15.134 -0.263 13.350 1.00 97.88 91 LEU A N 1
ATOM 745 C CA . LEU A 1 91 ? -13.753 0.107 13.021 1.00 97.88 91 LEU A CA 1
ATOM 746 C C . LEU A 1 91 ? -13.163 -0.843 11.969 1.00 97.88 91 LEU A C 1
ATOM 748 O O . LEU A 1 91 ? -12.596 -0.393 10.981 1.00 97.88 91 LEU A O 1
ATOM 752 N N . LYS A 1 92 ? -13.363 -2.158 12.120 1.00 98.44 92 LYS A N 1
ATOM 753 C CA . LYS A 1 92 ? -12.897 -3.147 11.130 1.00 98.44 92 LYS A CA 1
ATOM 754 C C . LYS A 1 92 ? -13.475 -2.888 9.737 1.00 98.44 92 LYS A C 1
ATOM 756 O O . LYS A 1 92 ? -12.749 -2.971 8.751 1.00 98.44 92 LYS A O 1
ATOM 761 N N . LYS A 1 93 ? -14.770 -2.565 9.657 1.00 98.38 93 LYS A N 1
ATOM 762 C CA . LYS A 1 93 ? -15.439 -2.211 8.400 1.00 98.38 93 LYS A CA 1
ATOM 763 C C . LYS A 1 93 ? -14.816 -0.960 7.772 1.00 98.38 93 LYS A C 1
ATOM 765 O O . LYS A 1 93 ? -14.489 -1.003 6.592 1.00 98.38 93 LYS A O 1
ATOM 770 N N . GLU A 1 94 ? -14.586 0.091 8.558 1.00 97.69 94 GLU A N 1
ATOM 771 C CA . GLU A 1 94 ? -13.938 1.324 8.086 1.00 97.69 94 GLU A CA 1
ATOM 772 C C . GLU A 1 94 ? -12.519 1.057 7.546 1.00 97.69 94 GLU A C 1
ATOM 774 O O . GLU A 1 94 ? -12.132 1.618 6.523 1.00 97.69 94 GLU A O 1
ATOM 779 N N . LEU A 1 95 ? -11.755 0.147 8.164 1.00 98.25 95 LEU A N 1
ATOM 780 C CA . LEU A 1 95 ? -10.428 -0.245 7.668 1.00 98.25 95 LEU A CA 1
ATOM 781 C C . LEU A 1 95 ? -10.491 -1.014 6.339 1.00 98.25 95 LEU A C 1
ATOM 783 O O . LEU A 1 95 ? -9.659 -0.788 5.459 1.00 98.25 95 LEU A O 1
ATOM 787 N N . TYR A 1 96 ? -11.476 -1.900 6.161 1.00 98.56 96 TYR A N 1
ATOM 788 C CA . TYR A 1 96 ? -11.694 -2.563 4.872 1.00 98.56 96 TYR A CA 1
ATOM 789 C C . TYR A 1 96 ? -12.100 -1.577 3.778 1.00 98.56 96 TYR A C 1
ATOM 791 O O . TYR A 1 96 ? -11.618 -1.691 2.653 1.00 98.56 96 TYR A O 1
ATOM 799 N N . GLU A 1 97 ? -12.978 -0.626 4.095 1.00 97.94 97 GLU A N 1
ATOM 800 C CA . GLU A 1 97 ? -13.390 0.427 3.164 1.00 97.94 97 GLU A CA 1
ATOM 801 C C . GLU A 1 97 ? -12.191 1.284 2.758 1.00 97.94 97 GLU A C 1
ATOM 803 O O . GLU A 1 97 ? -11.962 1.463 1.566 1.00 97.94 97 GLU A O 1
ATOM 808 N N . ALA A 1 98 ? -11.351 1.691 3.714 1.00 97.50 98 ALA A N 1
ATOM 809 C CA . ALA A 1 98 ? -10.136 2.440 3.415 1.00 97.50 98 ALA A CA 1
ATOM 810 C C . ALA A 1 98 ? -9.169 1.678 2.499 1.00 97.50 98 ALA A C 1
ATOM 812 O O . ALA A 1 98 ? -8.636 2.249 1.547 1.00 97.50 98 ALA A O 1
ATOM 813 N N . CYS A 1 99 ? -8.985 0.375 2.732 1.00 97.69 99 CYS A N 1
ATOM 814 C CA . CYS A 1 99 ? -8.176 -0.470 1.855 1.00 97.69 99 CYS A CA 1
ATOM 815 C C . CYS A 1 99 ? -8.721 -0.495 0.416 1.00 97.69 99 CYS A C 1
ATOM 817 O O . CYS A 1 99 ? -7.947 -0.376 -0.534 1.00 97.69 99 CYS A O 1
ATOM 819 N N . ARG A 1 100 ? -10.045 -0.630 0.247 1.00 97.94 100 ARG A N 1
ATOM 820 C CA . ARG A 1 100 ? -10.692 -0.623 -1.077 1.00 97.94 100 ARG A CA 1
ATOM 821 C C . ARG A 1 100 ? -10.539 0.727 -1.768 1.00 97.94 100 ARG A C 1
ATOM 823 O O . ARG A 1 100 ? -10.066 0.749 -2.897 1.00 97.94 100 ARG A O 1
ATOM 830 N N . THR A 1 101 ? -10.846 1.828 -1.083 1.00 97.12 101 THR A N 1
ATOM 831 C CA . THR A 1 101 ? -10.721 3.180 -1.649 1.00 97.12 101 THR A CA 1
ATOM 832 C C . THR A 1 101 ? -9.295 3.469 -2.113 1.00 97.12 101 THR A C 1
ATOM 834 O O . THR A 1 101 ? -9.085 3.970 -3.215 1.00 97.12 101 THR A O 1
ATOM 837 N N . ILE A 1 102 ? -8.290 3.107 -1.311 1.00 95.81 102 ILE A N 1
ATOM 838 C CA . ILE A 1 102 ? -6.889 3.327 -1.686 1.00 95.81 102 ILE A CA 1
ATOM 839 C C . ILE A 1 102 ? -6.496 2.461 -2.888 1.00 95.81 102 ILE A C 1
ATOM 841 O O . ILE A 1 102 ? -5.824 2.958 -3.788 1.00 95.81 102 ILE A O 1
ATOM 845 N N . ILE A 1 103 ? -6.947 1.204 -2.958 1.00 96.56 103 ILE A N 1
ATOM 846 C CA . ILE A 1 103 ? -6.706 0.354 -4.134 1.00 96.56 103 ILE A CA 1
ATOM 847 C C . ILE A 1 103 ? -7.390 0.908 -5.384 1.00 96.56 103 ILE A C 1
ATOM 849 O O . ILE A 1 103 ? -6.772 0.899 -6.440 1.00 96.56 103 ILE A O 1
ATOM 853 N N . GLU A 1 104 ? -8.607 1.441 -5.289 1.00 97.00 104 GLU A N 1
ATOM 854 C CA . GLU A 1 104 ? -9.280 2.095 -6.422 1.00 97.00 104 GLU A CA 1
ATOM 855 C C . GLU A 1 104 ? -8.491 3.317 -6.918 1.00 97.00 104 GLU A C 1
ATOM 857 O O . GLU A 1 104 ? -8.322 3.523 -8.122 1.00 97.00 104 GLU A O 1
ATOM 862 N N . HIS A 1 105 ? -7.949 4.117 -5.999 1.00 96.12 105 HIS A N 1
ATOM 863 C CA . HIS A 1 105 ? -7.086 5.240 -6.355 1.00 96.12 105 HIS A CA 1
ATOM 864 C C . HIS A 1 105 ? -5.745 4.804 -6.957 1.00 96.12 105 HIS A C 1
ATOM 866 O O . HIS A 1 105 ? -5.211 5.496 -7.831 1.00 96.12 105 HIS A O 1
ATOM 872 N N . GLU A 1 106 ? -5.178 3.690 -6.493 1.00 96.50 106 GLU A N 1
ATOM 873 C CA . GLU A 1 106 ? -3.991 3.092 -7.100 1.00 96.50 106 GLU A CA 1
ATOM 874 C C . GLU A 1 106 ? -4.289 2.515 -8.479 1.00 96.50 106 GLU A C 1
ATOM 876 O O . GLU A 1 106 ? -3.515 2.756 -9.396 1.00 96.50 106 GLU A O 1
ATOM 881 N N . ASP A 1 107 ? -5.424 1.846 -8.672 1.00 97.19 107 ASP A N 1
ATOM 882 C CA . ASP A 1 107 ? -5.844 1.338 -9.976 1.00 97.19 107 ASP A CA 1
ATOM 883 C C . ASP A 1 107 ? -5.917 2.477 -11.003 1.00 97.19 107 ASP A C 1
ATOM 885 O O . ASP A 1 107 ? -5.343 2.353 -12.083 1.00 97.19 107 ASP A O 1
ATOM 889 N N . ALA A 1 108 ? -6.526 3.612 -10.641 1.00 96.88 108 ALA A N 1
ATOM 890 C CA . ALA A 1 108 ? -6.599 4.791 -11.506 1.00 96.88 108 ALA A CA 1
ATOM 891 C C . ALA A 1 108 ? -5.216 5.401 -11.801 1.00 96.88 108 ALA A C 1
ATOM 893 O O . ALA A 1 108 ? -4.956 5.884 -12.903 1.00 96.88 108 ALA A O 1
ATOM 894 N N . PHE A 1 109 ? -4.309 5.387 -10.819 1.00 96.25 109 PHE A N 1
ATOM 895 C CA . PHE A 1 109 ? -2.926 5.816 -11.024 1.00 96.25 109 PHE A CA 1
ATOM 896 C C . PHE A 1 109 ? -2.158 4.864 -11.946 1.00 96.25 109 PHE A C 1
ATOM 898 O O . PHE A 1 109 ? -1.423 5.329 -12.812 1.00 96.25 109 PHE A O 1
ATOM 905 N N . ILE A 1 110 ? -2.337 3.553 -11.785 1.00 97.38 110 ILE A N 1
ATOM 906 C CA . ILE A 1 110 ? -1.712 2.537 -12.630 1.00 97.38 110 ILE A CA 1
ATOM 907 C C . ILE A 1 110 ? -2.238 2.662 -14.061 1.00 97.38 110 ILE A C 1
ATOM 909 O O . ILE A 1 110 ? -1.441 2.660 -14.991 1.00 97.38 110 ILE A O 1
ATOM 913 N N . ASP A 1 111 ? -3.543 2.847 -14.255 1.00 97.50 111 ASP A N 1
ATOM 914 C CA . ASP A 1 111 ? -4.113 3.050 -15.592 1.00 97.50 111 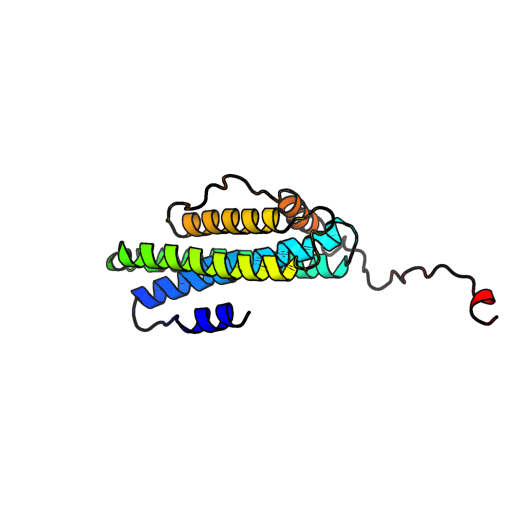ASP A CA 1
ATOM 915 C C . ASP A 1 111 ? -3.503 4.267 -16.290 1.00 97.50 111 ASP A C 1
ATOM 917 O O . ASP A 1 111 ? -3.119 4.178 -17.454 1.00 97.50 111 ASP A O 1
ATOM 921 N N . LEU A 1 112 ? -3.321 5.369 -15.557 1.00 96.44 112 LEU A N 1
ATOM 922 C CA . LEU A 1 112 ? -2.621 6.545 -16.067 1.00 96.44 112 LEU A CA 1
ATOM 923 C C . LEU A 1 112 ? -1.145 6.247 -16.382 1.00 96.44 112 LEU A C 1
ATOM 925 O O . LEU A 1 112 ? -0.650 6.604 -17.445 1.00 96.44 112 LEU A O 1
ATOM 929 N N . ALA A 1 113 ? -0.428 5.571 -15.481 1.00 96.38 113 ALA A N 1
ATOM 930 C CA . ALA A 1 113 ? 0.992 5.259 -15.658 1.00 96.38 113 ALA A CA 1
ATOM 931 C C . ALA A 1 113 ? 1.267 4.328 -16.856 1.00 96.38 113 ALA A C 1
ATOM 933 O O . ALA A 1 113 ? 2.377 4.323 -17.391 1.00 96.38 113 ALA A O 1
ATOM 934 N N . PHE A 1 114 ? 0.266 3.551 -17.273 1.00 97.50 114 PHE A N 1
ATOM 935 C CA . PHE A 1 114 ? 0.318 2.632 -18.408 1.00 97.50 114 PHE A CA 1
ATOM 936 C C . PHE A 1 114 ? -0.552 3.092 -19.593 1.00 97.50 114 PHE A C 1
ATOM 938 O O . PHE A 1 114 ? -0.835 2.289 -20.483 1.00 97.50 114 PHE A O 1
ATOM 945 N N . GLU A 1 115 ? -0.947 4.371 -19.661 1.00 96.69 115 GLU A N 1
ATOM 946 C CA . GLU A 1 115 ? -1.820 4.893 -20.730 1.00 96.69 115 GLU A CA 1
ATOM 947 C C . GLU A 1 115 ? -1.223 4.708 -22.137 1.00 96.69 115 GLU A C 1
ATOM 949 O O . GLU A 1 115 ? -1.942 4.503 -23.114 1.00 96.69 115 GLU A O 1
ATOM 954 N N . MET A 1 116 ? 0.112 4.715 -22.237 1.00 96.38 116 MET A N 1
ATOM 955 C CA . MET A 1 116 ? 0.859 4.491 -23.480 1.00 96.38 116 MET A CA 1
ATOM 956 C C . MET A 1 116 ? 1.062 3.002 -23.813 1.00 96.38 116 MET A C 1
ATOM 958 O O . MET A 1 116 ? 1.747 2.670 -24.782 1.00 96.38 116 MET A O 1
ATOM 962 N N . GLY A 1 117 ? 0.479 2.100 -23.023 1.00 95.44 117 GLY A N 1
ATOM 963 C CA . GLY A 1 117 ? 0.596 0.657 -23.173 1.00 95.44 117 GLY A CA 1
ATOM 964 C C . GLY A 1 117 ? 1.573 0.002 -22.188 1.00 95.44 117 GLY A C 1
ATOM 965 O O . GLY A 1 117 ? 2.145 0.655 -21.311 1.00 95.44 117 GLY A O 1
ATOM 966 N N . PRO A 1 118 ? 1.747 -1.327 -22.299 1.00 96.44 118 PRO A N 1
ATOM 967 C CA . PRO A 1 118 ? 2.587 -2.098 -21.391 1.00 96.44 118 PRO A CA 1
ATOM 968 C C . PRO A 1 118 ? 4.067 -1.727 -21.522 1.00 96.44 118 PRO A C 1
ATOM 970 O O . PRO A 1 118 ? 4.566 -1.404 -22.602 1.00 96.44 118 PRO A O 1
ATOM 973 N N . MET A 1 119 ? 4.796 -1.856 -20.415 1.00 94.12 119 MET A N 1
ATOM 974 C CA . MET A 1 119 ? 6.248 -1.735 -20.408 1.00 94.12 119 MET A CA 1
ATOM 975 C C . MET A 1 119 ? 6.881 -3.090 -20.724 1.00 94.12 119 MET A C 1
ATOM 977 O O . MET A 1 119 ? 6.279 -4.152 -20.551 1.00 94.12 119 MET A O 1
ATOM 981 N N . GLN A 1 120 ? 8.141 -3.077 -21.156 1.00 94.75 120 GLN A N 1
ATOM 982 C CA . GLN A 1 120 ? 8.903 -4.315 -21.296 1.00 94.75 120 GLN A CA 1
ATOM 983 C C . GLN A 1 120 ? 8.897 -5.078 -19.960 1.00 94.75 120 GLN A C 1
ATOM 985 O O . GLN A 1 120 ? 9.350 -4.545 -18.950 1.00 94.75 120 GLN A O 1
ATOM 990 N N . GLY A 1 121 ? 8.380 -6.311 -19.971 1.00 93.88 121 GLY A N 1
ATOM 991 C CA . GLY A 1 121 ? 8.383 -7.204 -18.809 1.00 93.88 121 GLY A CA 1
ATOM 992 C C . GLY A 1 121 ? 7.464 -6.801 -17.649 1.00 93.88 121 GLY A C 1
ATOM 993 O O . GLY A 1 121 ? 7.642 -7.353 -16.561 1.00 93.88 121 GLY A O 1
ATOM 994 N N . LEU A 1 122 ? 6.539 -5.853 -17.860 1.00 97.19 122 LEU A N 1
ATOM 995 C CA . LEU A 1 122 ? 5.576 -5.409 -16.851 1.00 97.19 122 LEU A CA 1
ATOM 996 C C . LEU A 1 122 ? 4.296 -4.848 -17.491 1.00 97.19 122 LEU A C 1
ATOM 998 O O . LEU A 1 122 ? 4.341 -3.912 -18.292 1.00 97.19 122 LEU A O 1
ATOM 1002 N N . THR A 1 123 ? 3.148 -5.381 -17.091 1.00 97.81 123 THR A N 1
ATOM 1003 C CA . THR A 1 123 ? 1.816 -4.920 -17.502 1.00 97.81 123 THR A CA 1
ATOM 1004 C C . THR A 1 123 ? 1.090 -4.202 -16.364 1.00 97.81 123 THR A C 1
ATOM 1006 O O . THR A 1 123 ? 1.357 -4.446 -15.187 1.00 97.81 123 THR A O 1
ATOM 1009 N N . ALA A 1 124 ? 0.118 -3.351 -16.711 1.00 97.81 124 ALA A N 1
ATOM 1010 C CA . ALA A 1 124 ? -0.747 -2.694 -15.731 1.00 97.81 124 ALA A CA 1
ATOM 1011 C C . ALA A 1 124 ? -1.452 -3.712 -14.819 1.00 97.81 124 ALA A C 1
ATOM 1013 O O . ALA A 1 124 ? -1.488 -3.530 -13.605 1.00 97.81 124 ALA A O 1
ATOM 1014 N N . GLN A 1 125 ? -1.958 -4.812 -15.392 1.00 97.56 125 GLN A N 1
ATOM 1015 C CA . GLN A 1 125 ? -2.666 -5.843 -14.633 1.00 97.56 125 GLN A CA 1
ATOM 1016 C C . GLN A 1 125 ? -1.764 -6.515 -13.591 1.00 97.56 125 GLN A C 1
ATOM 1018 O O . GLN A 1 125 ? -2.183 -6.680 -12.452 1.00 97.56 125 GLN A O 1
ATOM 1023 N N . GLU A 1 126 ? -0.508 -6.824 -13.925 1.00 97.12 126 GLU A N 1
ATOM 1024 C CA . GLU A 1 126 ? 0.428 -7.406 -12.952 1.00 97.12 126 GLU A CA 1
ATOM 1025 C C . GLU A 1 126 ? 0.711 -6.453 -11.778 1.00 97.12 126 GLU A C 1
ATOM 1027 O O . GLU A 1 126 ? 0.823 -6.898 -10.635 1.00 97.12 126 GLU A O 1
ATOM 1032 N N . VAL A 1 127 ? 0.784 -5.137 -12.024 1.00 97.50 127 VAL A N 1
ATOM 1033 C CA . VAL A 1 127 ? 0.932 -4.134 -10.952 1.00 97.50 127 VAL A CA 1
ATOM 1034 C C . VAL A 1 127 ? -0.349 -4.034 -10.114 1.00 97.50 127 VAL A C 1
ATOM 1036 O O . VAL A 1 127 ? -0.271 -3.956 -8.888 1.00 97.50 127 VAL A O 1
ATOM 1039 N N . LYS A 1 128 ? -1.527 -4.100 -10.745 1.00 97.81 128 LYS A N 1
ATOM 1040 C CA . LYS A 1 128 ? -2.832 -4.126 -10.062 1.00 97.81 128 LYS A CA 1
ATOM 1041 C C . LYS A 1 128 ? -3.005 -5.363 -9.175 1.00 97.81 128 LYS A C 1
ATOM 1043 O O . LYS A 1 128 ? -3.525 -5.259 -8.060 1.00 97.81 128 LYS A O 1
ATOM 1048 N N . ASP A 1 129 ? -2.545 -6.522 -9.626 1.00 97.62 129 ASP A N 1
ATOM 1049 C CA . ASP A 1 129 ? -2.553 -7.751 -8.829 1.00 97.62 129 ASP A CA 1
ATOM 1050 C C . ASP A 1 129 ? -1.532 -7.664 -7.688 1.00 97.62 129 ASP A C 1
ATOM 1052 O O . ASP A 1 129 ? -1.802 -8.090 -6.562 1.00 97.62 129 ASP A O 1
ATOM 1056 N N . TYR A 1 130 ? -0.380 -7.035 -7.937 1.00 96.56 130 TYR A N 1
ATOM 1057 C CA . TYR A 1 130 ? 0.638 -6.802 -6.918 1.00 96.56 130 TYR A CA 1
ATOM 1058 C C . TYR A 1 130 ? 0.140 -5.907 -5.777 1.00 96.56 130 TYR A C 1
ATOM 1060 O O . TYR A 1 130 ? 0.308 -6.264 -4.611 1.00 96.56 130 TYR A O 1
ATOM 1068 N N . ILE A 1 131 ? -0.532 -4.785 -6.063 1.00 96.81 131 ILE A N 1
ATOM 1069 C CA . ILE A 1 131 ? -1.081 -3.933 -4.993 1.00 96.81 131 ILE A CA 1
ATOM 1070 C C . ILE A 1 131 ? -2.178 -4.640 -4.187 1.00 96.81 131 ILE A C 1
ATOM 1072 O O . ILE A 1 131 ? -2.292 -4.401 -2.988 1.00 96.81 131 ILE A O 1
ATOM 1076 N N . ARG A 1 132 ? -2.944 -5.559 -4.796 1.00 97.69 132 ARG A N 1
ATOM 1077 C CA . ARG A 1 132 ? -3.935 -6.400 -4.096 1.00 97.69 132 ARG A CA 1
ATOM 1078 C C . ARG A 1 132 ? -3.256 -7.419 -3.186 1.00 97.69 132 ARG A C 1
ATOM 1080 O O . ARG A 1 132 ? -3.674 -7.583 -2.039 1.00 97.69 132 ARG A O 1
ATOM 1087 N N . PHE A 1 133 ? -2.175 -8.046 -3.656 1.00 96.06 133 PHE A N 1
ATOM 1088 C CA . PHE A 1 133 ? -1.323 -8.909 -2.835 1.00 96.06 133 PHE A CA 1
ATOM 1089 C C . PHE A 1 133 ? -0.769 -8.154 -1.615 1.00 96.06 133 PHE A C 1
ATOM 1091 O O . PHE A 1 133 ? -0.873 -8.636 -0.484 1.00 96.06 133 PHE A O 1
ATOM 1098 N N . ILE A 1 134 ? -0.243 -6.941 -1.820 1.00 95.12 134 ILE A N 1
ATOM 1099 C CA . ILE A 1 134 ? 0.211 -6.078 -0.723 1.00 95.12 134 ILE A CA 1
ATOM 1100 C C . ILE A 1 134 ? -0.961 -5.704 0.192 1.00 95.12 134 ILE A C 1
ATOM 1102 O O . ILE A 1 134 ? -0.846 -5.869 1.402 1.00 95.12 134 ILE A O 1
ATOM 1106 N N . GLY A 1 135 ? -2.111 -5.299 -0.351 1.00 96.31 135 GLY A N 1
ATOM 1107 C CA . GLY A 1 135 ? -3.315 -4.977 0.421 1.00 96.31 135 GLY A CA 1
ATOM 1108 C C . GLY A 1 135 ? -3.746 -6.100 1.363 1.00 96.31 135 GLY A C 1
ATOM 1109 O O . GLY A 1 135 ? -3.928 -5.860 2.556 1.00 96.31 135 GLY A O 1
ATOM 1110 N N . ASN A 1 136 ? -3.802 -7.342 0.874 1.00 97.00 136 ASN A N 1
ATOM 1111 C CA . ASN A 1 136 ? -4.063 -8.519 1.706 1.00 97.00 136 ASN A CA 1
ATOM 1112 C C . ASN A 1 136 ? -3.039 -8.665 2.837 1.00 97.00 136 ASN A C 1
ATOM 1114 O O . ASN A 1 136 ? -3.419 -8.837 3.994 1.00 97.00 136 ASN A O 1
ATOM 1118 N N . ARG A 1 137 ? -1.741 -8.542 2.531 1.00 94.69 137 ARG A N 1
ATOM 1119 C CA . ARG A 1 137 ? -0.676 -8.616 3.541 1.00 94.69 137 ARG A CA 1
ATOM 1120 C C . ARG A 1 137 ? -0.850 -7.550 4.625 1.00 94.69 137 ARG A C 1
ATOM 1122 O O . ARG A 1 137 ? -0.654 -7.848 5.802 1.00 94.69 137 ARG A O 1
ATOM 1129 N N . ARG A 1 138 ? -1.233 -6.328 4.248 1.00 96.50 138 ARG A N 1
ATOM 1130 C CA . ARG A 1 138 ? -1.466 -5.208 5.172 1.00 96.50 138 ARG A CA 1
ATOM 1131 C C . ARG A 1 138 ? -2.699 -5.429 6.042 1.00 96.50 138 ARG A C 1
ATOM 1133 O O . ARG A 1 138 ? -2.615 -5.233 7.251 1.00 96.50 138 ARG A O 1
ATOM 1140 N N . LEU A 1 139 ? -3.792 -5.939 5.475 1.00 97.50 139 LEU A N 1
ATOM 1141 C CA . LEU A 1 139 ? -4.975 -6.350 6.239 1.00 97.50 139 LEU A CA 1
ATOM 1142 C C . LEU A 1 139 ? -4.629 -7.426 7.276 1.00 97.50 139 LEU A C 1
ATOM 1144 O O . LEU A 1 139 ? -4.895 -7.237 8.462 1.00 97.50 139 LEU A O 1
ATOM 1148 N N . THR A 1 140 ? -3.934 -8.492 6.873 1.00 96.50 140 THR A N 1
ATOM 1149 C CA . THR A 1 140 ? -3.471 -9.535 7.804 1.00 96.50 140 THR A CA 1
ATOM 1150 C C . THR A 1 140 ? -2.557 -8.968 8.883 1.00 96.50 140 THR A C 1
ATOM 1152 O O . THR A 1 140 ? -2.695 -9.298 10.062 1.00 96.50 140 THR A O 1
ATOM 1155 N N . GLN A 1 141 ? -1.644 -8.065 8.520 1.00 95.50 141 GLN A N 1
ATOM 1156 C CA . GLN A 1 141 ? -0.800 -7.389 9.496 1.00 95.50 141 GLN A CA 1
ATOM 1157 C C . GLN A 1 141 ? -1.610 -6.550 10.486 1.00 95.50 141 GLN A C 1
ATOM 1159 O O . GLN A 1 141 ? -1.220 -6.527 11.645 1.00 95.50 141 GLN A O 1
ATOM 1164 N N . LEU A 1 142 ? -2.730 -5.937 10.101 1.00 96.94 142 LEU A N 1
ATOM 1165 C CA . LEU A 1 142 ? -3.648 -5.239 11.011 1.00 96.94 142 LEU A CA 1
ATOM 1166 C C . LEU A 1 142 ? -4.546 -6.183 11.839 1.00 96.94 142 LEU A C 1
ATOM 1168 O O . LEU A 1 142 ? -5.286 -5.716 12.700 1.00 96.94 142 LEU A O 1
ATOM 1172 N N . GLY A 1 143 ? -4.479 -7.501 11.623 1.00 96.62 143 GLY A N 1
ATOM 1173 C CA . GLY A 1 143 ? -5.344 -8.483 12.291 1.00 96.62 143 GLY A CA 1
ATOM 1174 C C . GLY A 1 143 ? -6.722 -8.634 11.637 1.00 96.62 143 GLY A C 1
ATOM 1175 O O . GLY A 1 143 ? -7.694 -8.967 12.316 1.00 96.62 143 GLY A O 1
ATOM 11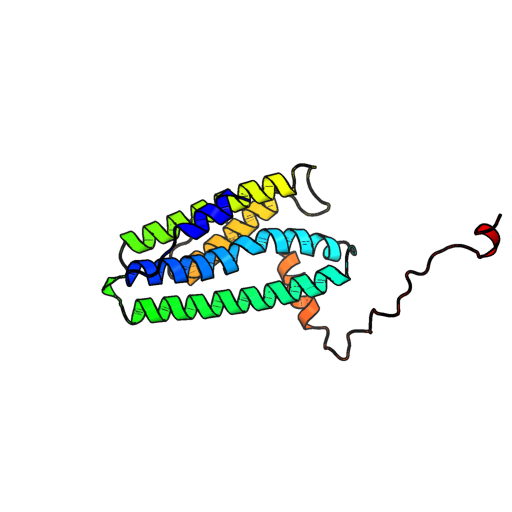76 N N . LEU A 1 144 ? -6.809 -8.343 10.338 1.00 98.00 144 LEU A N 1
ATOM 1177 C CA . LEU A 1 144 ? -7.991 -8.500 9.494 1.00 98.00 144 LEU A CA 1
ATOM 1178 C C . LEU A 1 144 ? -7.783 -9.640 8.487 1.00 98.00 144 LEU A C 1
ATOM 1180 O O . LEU A 1 144 ? -6.653 -10.020 8.180 1.00 98.00 144 LEU A O 1
ATOM 1184 N N . GLU A 1 145 ? -8.875 -10.168 7.948 1.00 97.81 145 GLU A N 1
ATOM 1185 C CA . GLU A 1 145 ? -8.828 -11.205 6.917 1.00 97.81 145 GLU A CA 1
ATOM 1186 C C . GLU A 1 145 ? -8.539 -10.588 5.538 1.00 97.81 145 GLU A C 1
ATOM 1188 O O . GLU A 1 145 ? -8.954 -9.461 5.261 1.00 97.81 145 GLU A O 1
ATOM 1193 N N . PRO A 1 146 ? -7.832 -11.294 4.643 1.00 97.12 146 PRO A N 1
ATOM 1194 C CA . PRO A 1 146 ? -7.646 -10.839 3.270 1.00 97.12 146 PRO A CA 1
ATOM 1195 C C . PRO A 1 146 ? -8.987 -10.758 2.516 1.00 97.12 146 PRO A C 1
ATOM 1197 O O . PRO A 1 146 ? -9.909 -11.528 2.775 1.00 97.12 146 PRO A O 1
ATOM 1200 N N . ILE A 1 147 ? -9.090 -9.831 1.556 1.00 97.12 147 ILE A N 1
ATOM 1201 C CA . ILE A 1 147 ? -10.330 -9.571 0.789 1.00 97.12 147 ILE A CA 1
ATOM 1202 C C . ILE A 1 147 ? -10.174 -9.745 -0.725 1.00 97.12 147 ILE A C 1
ATOM 1204 O O . ILE A 1 147 ? -11.172 -9.678 -1.443 1.00 97.12 147 ILE A O 1
ATOM 1208 N N . TYR A 1 148 ? -8.948 -9.939 -1.214 1.00 96.81 148 TYR A N 1
ATOM 1209 C CA . TYR A 1 148 ? -8.658 -10.158 -2.631 1.00 96.81 148 TYR A CA 1
ATOM 1210 C C . TYR A 1 148 ? -8.205 -11.595 -2.873 1.00 96.81 148 TYR A C 1
ATOM 1212 O O . TYR A 1 148 ? -7.463 -12.157 -2.069 1.00 96.81 148 TYR A O 1
ATOM 1220 N N . ASP A 1 149 ? -8.588 -12.177 -4.007 1.00 94.81 149 ASP A N 1
ATOM 1221 C CA . ASP A 1 149 ? -8.148 -13.521 -4.391 1.00 94.81 149 ASP A CA 1
ATOM 1222 C C . ASP A 1 149 ? -6.773 -13.486 -5.080 1.00 94.81 149 ASP A C 1
ATOM 1224 O O . ASP A 1 149 ? -6.626 -13.749 -6.269 1.00 94.81 149 ASP A O 1
ATOM 1228 N N . VAL A 1 150 ? -5.751 -13.076 -4.322 1.00 91.44 150 VAL A N 1
ATOM 1229 C CA . VAL A 1 150 ? -4.353 -13.037 -4.770 1.00 91.44 150 VAL A CA 1
ATOM 1230 C C . VAL A 1 150 ? -3.475 -13.638 -3.678 1.00 91.44 150 VAL A C 1
ATOM 1232 O O . VAL A 1 150 ? -3.155 -12.992 -2.680 1.00 91.44 150 VAL A O 1
ATOM 1235 N N . GLN A 1 151 ? -3.110 -14.907 -3.862 1.00 80.62 151 GLN A N 1
ATOM 1236 C CA . GLN A 1 151 ? -2.427 -15.711 -2.839 1.00 80.62 151 GLN A CA 1
ATOM 1237 C C . GLN A 1 151 ? -0.899 -15.574 -2.864 1.00 80.62 151 GLN A C 1
ATOM 1239 O O . GLN A 1 151 ? -0.227 -15.863 -1.877 1.00 80.62 151 GLN A O 1
ATOM 1244 N N . LYS A 1 152 ? -0.324 -15.182 -4.006 1.00 88.50 152 LYS A N 1
ATOM 1245 C CA . LYS A 1 152 ? 1.128 -15.137 -4.221 1.00 88.50 152 LYS A CA 1
ATOM 1246 C C . LYS A 1 152 ? 1.531 -13.809 -4.840 1.00 88.50 152 LYS A C 1
ATOM 1248 O O . LYS A 1 152 ? 0.752 -13.227 -5.586 1.00 88.50 152 LYS A O 1
ATOM 1253 N N . ASN A 1 153 ? 2.759 -13.378 -4.556 1.00 91.25 153 ASN A N 1
ATOM 1254 C CA . ASN A 1 153 ? 3.357 -12.206 -5.187 1.00 91.25 153 ASN A CA 1
ATOM 1255 C C . ASN A 1 153 ? 3.443 -12.429 -6.715 1.00 91.25 153 ASN A C 1
ATOM 1257 O O . ASN A 1 153 ? 4.187 -13.324 -7.130 1.00 91.25 153 ASN A O 1
ATOM 1261 N N . PRO A 1 154 ? 2.727 -11.652 -7.554 1.00 92.94 154 PRO A N 1
ATOM 1262 C CA . PRO A 1 154 ? 2.810 -11.793 -9.009 1.00 92.94 154 PRO A CA 1
ATOM 1263 C C . PRO A 1 154 ? 4.128 -11.244 -9.580 1.00 92.94 154 PRO A C 1
ATOM 1265 O O . PRO A 1 154 ? 4.548 -11.640 -10.663 1.00 92.94 154 PRO A O 1
ATOM 1268 N N . LEU A 1 155 ? 4.826 -10.376 -8.840 1.00 93.94 155 LEU A N 1
ATOM 1269 C CA . LEU A 1 155 ? 6.077 -9.734 -9.245 1.00 93.94 155 LEU A CA 1
ATOM 1270 C C . LEU A 1 155 ? 7.262 -10.305 -8.453 1.00 93.94 155 LEU A C 1
ATOM 1272 O O . LEU A 1 155 ? 7.957 -9.589 -7.735 1.00 93.94 155 LEU A O 1
ATOM 1276 N N . THR A 1 156 ? 7.518 -11.608 -8.584 1.00 90.81 156 THR A N 1
ATOM 1277 C CA . THR A 1 156 ? 8.571 -12.323 -7.824 1.00 90.81 156 THR A CA 1
ATOM 1278 C C . THR A 1 156 ? 9.983 -11.762 -8.026 1.00 90.81 156 THR A C 1
ATOM 1280 O O . THR A 1 156 ? 10.845 -11.886 -7.159 1.00 90.81 156 THR A O 1
ATOM 1283 N N . TRP A 1 157 ? 10.231 -11.100 -9.156 1.00 89.94 157 TRP A N 1
ATOM 1284 C CA . TRP A 1 157 ? 11.503 -10.440 -9.445 1.00 89.94 157 TRP A CA 1
ATOM 1285 C C . TRP A 1 157 ? 11.771 -9.230 -8.537 1.00 89.94 157 TRP A C 1
ATOM 1287 O O . TRP A 1 157 ? 12.937 -8.873 -8.363 1.00 89.94 157 TRP A O 1
ATOM 1297 N N . LEU A 1 158 ? 10.738 -8.615 -7.941 1.00 88.69 158 LEU A N 1
ATOM 1298 C CA . LEU A 1 158 ? 10.923 -7.523 -6.981 1.00 88.69 158 LEU A CA 1
ATOM 1299 C C . LEU A 1 158 ? 11.684 -8.002 -5.751 1.00 88.69 158 LEU A C 1
ATOM 1301 O O . LEU A 1 158 ? 12.610 -7.324 -5.321 1.00 88.69 158 LEU A O 1
ATOM 1305 N N . ASP A 1 159 ? 11.369 -9.197 -5.250 1.00 83.25 159 ASP A N 1
ATOM 1306 C CA . ASP A 1 159 ? 12.069 -9.781 -4.104 1.00 83.25 159 ASP A CA 1
ATOM 1307 C C . ASP A 1 159 ? 13.560 -9.962 -4.425 1.00 83.25 159 ASP A C 1
ATOM 1309 O O . ASP A 1 159 ? 14.431 -9.615 -3.631 1.00 83.25 159 ASP A O 1
ATOM 1313 N N . THR A 1 160 ? 13.882 -10.422 -5.639 1.00 82.56 160 THR A N 1
ATOM 1314 C CA . THR A 1 160 ? 15.277 -10.523 -6.093 1.00 82.56 160 THR A CA 1
ATOM 1315 C C . THR A 1 160 ? 15.952 -9.156 -6.174 1.00 82.56 160 THR A C 1
ATOM 1317 O O . THR A 1 160 ? 17.093 -9.020 -5.747 1.00 82.56 160 THR A O 1
ATOM 1320 N N . MET A 1 161 ? 15.273 -8.137 -6.704 1.00 81.69 161 MET A N 1
ATOM 1321 C CA . MET A 1 161 ? 15.855 -6.799 -6.846 1.00 81.69 161 MET A CA 1
ATOM 1322 C C . MET A 1 161 ? 16.106 -6.115 -5.504 1.00 81.69 161 MET A C 1
ATOM 1324 O O . MET A 1 161 ? 17.158 -5.504 -5.326 1.00 81.69 161 MET A O 1
ATOM 1328 N N . LEU A 1 162 ? 15.179 -6.250 -4.558 1.00 77.88 162 LEU A N 1
ATOM 1329 C CA . LEU A 1 162 ? 15.300 -5.663 -3.225 1.00 77.88 162 LEU A CA 1
ATOM 1330 C C . LEU A 1 162 ? 16.400 -6.351 -2.400 1.00 77.88 162 LEU A C 1
ATOM 1332 O O . LEU A 1 162 ? 17.168 -5.664 -1.723 1.00 77.88 162 LEU A O 1
ATOM 1336 N N . ASN A 1 163 ? 16.542 -7.675 -2.536 1.00 69.44 163 ASN A N 1
ATOM 1337 C CA . ASN A 1 163 ? 17.558 -8.459 -1.824 1.00 69.44 163 ASN A CA 1
ATOM 1338 C C . ASN A 1 163 ? 18.948 -8.384 -2.486 1.00 69.44 163 ASN A C 1
ATOM 1340 O O . ASN A 1 163 ? 19.965 -8.396 -1.801 1.00 69.44 163 ASN A O 1
ATOM 1344 N N . ALA A 1 164 ? 19.046 -8.254 -3.814 1.00 58.47 164 ALA A N 1
ATOM 1345 C CA . ALA A 1 164 ? 20.340 -8.182 -4.506 1.00 58.47 164 ALA A CA 1
ATOM 1346 C C . ALA A 1 164 ? 21.171 -6.950 -4.099 1.00 58.47 164 ALA A C 1
ATOM 1348 O O . ALA A 1 164 ? 22.399 -7.018 -4.060 1.00 58.47 164 ALA A O 1
ATOM 1349 N N . VAL A 1 165 ? 20.517 -5.835 -3.758 1.00 54.31 165 VAL A N 1
ATOM 1350 C CA . VAL A 1 165 ? 21.189 -4.630 -3.245 1.00 54.31 16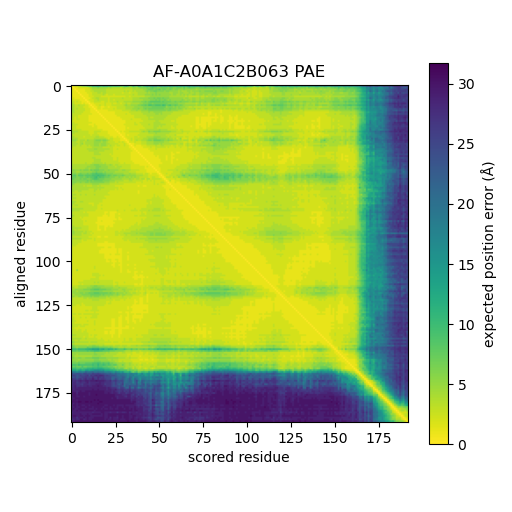5 VAL A CA 1
ATOM 1351 C C . VAL A 1 165 ? 21.670 -4.821 -1.800 1.00 54.31 165 VAL A C 1
ATOM 1353 O O . VAL A 1 165 ? 22.602 -4.141 -1.384 1.00 54.31 165 VAL A O 1
ATOM 1356 N N . GLU A 1 166 ? 21.081 -5.733 -1.014 1.00 49.25 166 GLU A N 1
ATOM 1357 C CA . GLU A 1 166 ? 21.561 -6.047 0.347 1.00 49.25 166 GLU A CA 1
ATOM 1358 C C . GLU A 1 166 ? 22.952 -6.683 0.345 1.00 49.25 166 GLU A C 1
ATOM 1360 O O . GLU A 1 166 ? 23.705 -6.507 1.298 1.00 49.25 166 GLU A O 1
ATOM 1365 N N . HIS A 1 167 ? 23.318 -7.374 -0.736 1.00 40.03 167 HIS A N 1
ATOM 1366 C CA . HIS A 1 167 ? 24.607 -8.052 -0.845 1.00 40.03 167 HIS A CA 1
ATOM 1367 C C . HIS A 1 167 ? 25.756 -7.164 -1.336 1.00 40.03 167 HIS A C 1
ATOM 1369 O O . HIS A 1 167 ? 26.893 -7.616 -1.296 1.00 40.03 167 HIS A O 1
ATOM 1375 N N . MET A 1 168 ? 25.506 -5.920 -1.768 1.00 37.00 168 MET A N 1
ATOM 1376 C CA . MET A 1 168 ? 26.584 -4.966 -2.056 1.00 37.00 168 MET A CA 1
ATOM 1377 C C . MET A 1 168 ? 26.851 -4.090 -0.833 1.00 37.00 168 MET A C 1
ATOM 1379 O O . MET A 1 168 ? 26.129 -3.130 -0.560 1.00 37.00 168 MET A O 1
ATOM 1383 N N . ASN A 1 169 ? 27.919 -4.409 -0.103 1.00 35.84 169 ASN A N 1
ATOM 1384 C CA . ASN A 1 169 ? 28.396 -3.583 1.003 1.00 35.84 169 ASN A CA 1
ATOM 1385 C C . ASN A 1 169 ? 28.970 -2.248 0.495 1.00 35.84 169 ASN A C 1
ATOM 1387 O O . ASN A 1 169 ? 29.488 -2.161 -0.616 1.00 35.84 169 ASN A O 1
ATOM 1391 N N . PHE A 1 170 ? 28.949 -1.210 1.339 1.00 40.41 170 PHE A N 1
ATOM 1392 C CA . PHE A 1 170 ? 29.486 0.133 1.042 1.00 40.41 170 PHE A CA 1
ATOM 1393 C C . PHE A 1 170 ? 30.929 0.121 0.490 1.00 40.41 170 PHE A C 1
ATOM 1395 O O . PHE A 1 170 ? 31.289 0.970 -0.317 1.00 40.41 170 PHE A O 1
ATOM 1402 N N . PHE A 1 171 ? 31.737 -0.873 0.874 1.00 40.16 171 PHE A N 1
ATOM 1403 C CA . PHE A 1 171 ? 33.113 -1.065 0.399 1.00 40.16 171 PHE A CA 1
ATOM 1404 C C . PHE A 1 171 ? 33.226 -1.802 -0.949 1.00 40.16 171 PHE A C 1
ATOM 1406 O O . PHE A 1 171 ? 34.267 -1.739 -1.599 1.00 40.16 171 PHE A O 1
ATOM 1413 N N . GLU A 1 172 ? 32.170 -2.496 -1.373 1.00 34.06 172 GLU A N 1
ATOM 1414 C CA . GLU A 1 172 ? 32.087 -3.233 -2.643 1.00 34.06 172 GLU A CA 1
ATOM 1415 C C . GLU A 1 172 ? 31.357 -2.436 -3.731 1.00 34.06 172 GLU A C 1
ATOM 1417 O O . GLU A 1 172 ? 31.507 -2.713 -4.925 1.00 34.06 172 GLU A O 1
ATOM 1422 N N . GLY A 1 173 ? 30.612 -1.400 -3.335 1.00 41.19 173 GLY A N 1
ATOM 1423 C CA . GLY A 1 173 ? 30.084 -0.398 -4.247 1.00 41.19 173 GLY A CA 1
ATOM 1424 C C . GLY A 1 173 ? 31.230 0.351 -4.921 1.00 41.19 173 GLY A C 1
ATOM 1425 O O . GLY A 1 173 ? 31.783 1.294 -4.361 1.00 41.19 173 GLY A O 1
ATOM 1426 N N . ARG A 1 174 ? 31.603 -0.045 -6.145 1.00 43.38 174 ARG A N 1
ATOM 1427 C CA . ARG A 1 174 ? 32.492 0.777 -6.979 1.00 43.38 174 ARG A CA 1
ATOM 1428 C C . ARG A 1 174 ? 31.877 2.170 -7.100 1.00 43.38 174 ARG A C 1
ATOM 1430 O O . ARG A 1 174 ? 30.743 2.284 -7.556 1.00 43.38 174 ARG A O 1
ATOM 1437 N N . ALA A 1 175 ? 32.633 3.205 -6.731 1.00 41.75 175 ALA A N 1
ATOM 1438 C CA . ALA A 1 175 ? 32.242 4.598 -6.918 1.00 41.75 175 ALA A CA 1
ATOM 1439 C C . ALA A 1 175 ? 31.810 4.823 -8.378 1.00 41.75 175 ALA A C 1
ATOM 1441 O O . ALA A 1 175 ? 32.630 4.824 -9.297 1.00 41.75 175 ALA A O 1
ATOM 1442 N N . THR A 1 176 ? 30.507 4.977 -8.612 1.00 48.12 176 THR A N 1
ATOM 1443 C CA . THR A 1 176 ? 29.940 5.166 -9.955 1.00 48.12 176 THR A CA 1
ATOM 1444 C C . THR A 1 176 ? 30.153 6.576 -10.506 1.00 48.12 176 THR A C 1
ATOM 1446 O O . THR A 1 176 ? 29.742 6.848 -11.630 1.00 48.12 176 THR A O 1
ATOM 1449 N N . GLU A 1 177 ? 30.845 7.458 -9.782 1.00 36.53 177 GLU A N 1
ATOM 1450 C CA . GLU A 1 177 ? 31.119 8.832 -10.226 1.00 36.53 177 GLU A CA 1
ATOM 1451 C C . GLU A 1 177 ? 32.099 8.934 -11.407 1.00 36.53 177 GLU A C 1
ATOM 1453 O O . GLU A 1 177 ? 32.154 9.974 -12.056 1.00 36.53 177 GLU A O 1
ATOM 1458 N N . TYR A 1 178 ? 32.821 7.864 -11.766 1.00 40.31 178 TYR A N 1
ATOM 1459 C CA . TYR A 1 178 ? 33.809 7.911 -12.856 1.00 40.31 178 TYR A CA 1
ATOM 1460 C C . TYR A 1 178 ? 33.626 6.878 -13.968 1.00 40.31 178 TYR A C 1
ATOM 1462 O O . TYR A 1 178 ? 34.543 6.658 -14.757 1.00 40.31 178 TYR A O 1
ATOM 1470 N N . SER A 1 179 ? 32.439 6.291 -14.136 1.00 38.38 179 SER A N 1
ATOM 1471 C CA . SER A 1 179 ? 32.093 5.803 -15.476 1.00 38.38 179 SER A CA 1
ATOM 1472 C C . SER A 1 179 ? 31.528 6.972 -16.265 1.00 38.38 179 SER A C 1
ATOM 1474 O O . SER A 1 179 ? 30.315 7.116 -16.399 1.00 38.38 179 SER A O 1
ATOM 1476 N N . LYS A 1 180 ? 32.434 7.797 -16.819 1.00 42.59 180 LYS A N 1
ATOM 1477 C CA . LYS A 1 180 ? 32.152 8.462 -18.095 1.00 42.59 180 LYS A CA 1
ATOM 1478 C C . LYS A 1 180 ? 31.481 7.396 -18.950 1.00 42.59 180 LYS A C 1
ATOM 1480 O O . LYS A 1 180 ? 32.104 6.369 -19.221 1.00 42.59 180 LYS A O 1
ATOM 1485 N N . ALA A 1 181 ? 30.220 7.612 -19.318 1.00 43.75 181 ALA A N 1
ATOM 1486 C CA . ALA A 1 181 ? 29.660 6.939 -20.472 1.00 43.75 181 ALA A CA 1
ATOM 1487 C C . ALA A 1 181 ? 30.746 7.042 -21.544 1.00 43.75 181 ALA A C 1
ATOM 1489 O O . ALA A 1 181 ? 31.168 8.152 -21.872 1.00 43.75 181 ALA A O 1
ATOM 1490 N N . SER A 1 182 ? 31.328 5.916 -21.949 1.00 51.22 182 SER A N 1
ATOM 1491 C CA . SER A 1 182 ? 32.319 5.918 -23.009 1.00 51.22 182 SER A CA 1
ATOM 1492 C C . SER A 1 182 ? 31.562 6.307 -24.265 1.00 51.22 182 SER A C 1
ATOM 1494 O O . SER A 1 182 ? 30.968 5.469 -24.939 1.00 51.22 182 SER A O 1
ATOM 1496 N N . THR A 1 183 ? 31.500 7.611 -24.525 1.00 56.28 183 THR A N 1
ATOM 1497 C CA . THR A 1 183 ? 31.014 8.155 -25.779 1.00 56.28 183 THR A CA 1
ATOM 1498 C C . THR A 1 183 ? 31.826 7.465 -26.864 1.00 56.28 183 THR A C 1
ATOM 1500 O O . THR A 1 183 ? 33.052 7.570 -26.887 1.00 56.28 183 THR A O 1
ATOM 1503 N N . GLN A 1 184 ? 31.163 6.672 -27.699 1.00 64.94 184 GLN A N 1
ATOM 1504 C CA . GLN A 1 184 ? 31.799 6.100 -28.875 1.00 64.94 184 GLN A CA 1
ATOM 1505 C C . GLN A 1 184 ? 31.835 7.183 -29.954 1.00 64.94 184 GLN A C 1
ATOM 1507 O O . GLN A 1 184 ? 30.811 7.797 -30.244 1.00 64.94 184 GLN A O 1
ATOM 1512 N N . GLY A 1 185 ? 33.022 7.438 -30.504 1.00 66.12 185 GLY A N 1
ATOM 1513 C CA . GLY A 1 185 ? 33.269 8.434 -31.547 1.00 66.12 185 GLY A CA 1
ATOM 1514 C C . GLY A 1 185 ? 34.749 8.812 -31.602 1.00 66.12 185 GLY A C 1
ATOM 1515 O O . GLY A 1 185 ? 35.427 8.804 -30.572 1.00 66.12 185 GLY A O 1
ATOM 1516 N N . ASN A 1 186 ? 35.272 9.100 -32.794 1.00 67.69 186 ASN A N 1
ATOM 1517 C CA . ASN A 1 186 ? 36.636 9.590 -32.971 1.00 67.69 186 ASN A CA 1
ATOM 1518 C C . ASN A 1 186 ? 36.630 11.128 -32.971 1.00 67.69 186 ASN A C 1
ATOM 1520 O O . ASN A 1 186 ? 35.734 11.745 -33.538 1.00 67.69 186 ASN A O 1
ATOM 1524 N N . TRP A 1 187 ? 37.640 11.759 -32.365 1.00 59.41 187 TRP A N 1
ATOM 1525 C CA . TRP A 1 187 ? 37.763 13.225 -32.282 1.00 59.41 187 TRP A CA 1
ATOM 1526 C C . TRP A 1 187 ? 37.779 13.922 -33.648 1.00 59.41 187 TRP A C 1
ATOM 1528 O O . TRP A 1 187 ? 37.448 15.100 -33.743 1.00 59.41 187 TRP A O 1
ATOM 1538 N N . ILE A 1 188 ? 38.152 13.189 -34.694 1.00 71.50 188 ILE A N 1
ATOM 1539 C CA . ILE A 1 188 ? 38.211 13.669 -36.077 1.00 71.50 188 ILE A CA 1
ATOM 1540 C C . ILE A 1 188 ? 36.800 13.919 -36.643 1.00 71.50 188 ILE A C 1
ATOM 1542 O O . ILE A 1 188 ? 36.592 14.890 -37.369 1.00 71.50 188 ILE A O 1
ATOM 1546 N N . ASP A 1 189 ? 35.817 13.110 -36.245 1.00 65.94 189 ASP A N 1
ATOM 1547 C CA . ASP A 1 189 ? 34.434 13.202 -36.736 1.00 65.94 189 ASP A CA 1
ATOM 1548 C C . ASP A 1 189 ? 33.630 14.314 -36.039 1.00 65.94 189 ASP A C 1
ATOM 1550 O O . ASP A 1 189 ? 32.528 14.649 -36.456 1.00 65.94 189 ASP A O 1
ATOM 1554 N N . ALA A 1 190 ? 34.155 14.886 -34.949 1.00 65.50 190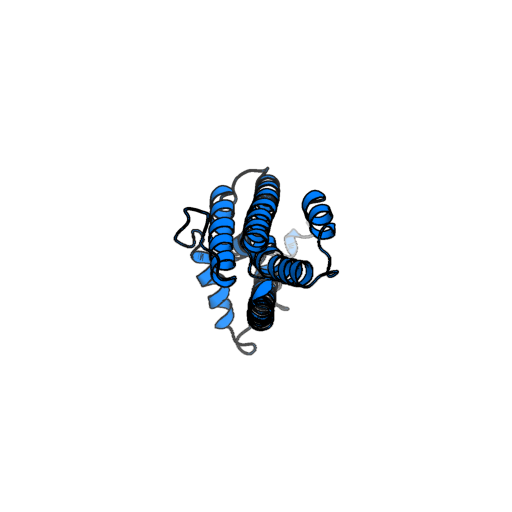 ALA A N 1
ATOM 1555 C CA . ALA A 1 190 ? 33.452 15.902 -34.162 1.00 65.50 190 ALA A CA 1
ATOM 1556 C C . ALA A 1 190 ? 33.546 17.323 -34.752 1.00 65.50 190 ALA A C 1
ATOM 1558 O O . ALA A 1 190 ? 32.777 18.196 -34.354 1.00 65.50 190 ALA A O 1
ATOM 1559 N N . PHE A 1 191 ? 34.495 17.562 -35.664 1.00 65.06 191 PHE A N 1
ATOM 1560 C CA . PHE A 1 191 ? 34.777 18.886 -36.237 1.00 65.06 191 PHE A CA 1
ATOM 1561 C C . PHE A 1 191 ? 34.909 18.875 -37.769 1.00 65.06 191 PHE A C 1
ATOM 1563 O O . PHE A 1 191 ? 35.490 19.804 -38.333 1.00 65.06 191 PHE A O 1
ATOM 1570 N N . SER A 1 192 ? 34.408 17.827 -38.431 1.00 51.66 192 SER A N 1
ATOM 1571 C CA . SER A 1 192 ? 34.264 17.772 -39.892 1.00 51.66 192 SER A CA 1
ATOM 1572 C C . SER A 1 192 ? 32.859 18.162 -40.346 1.00 51.66 192 SER A C 1
ATOM 1574 O O . SER A 1 192 ? 31.902 17.990 -39.559 1.00 51.66 192 SER A O 1
#

pLDDT: mean 86.91, std 16.86, range [34.06, 98.56]

Sequence (192 aa):
MKDKYDYMQNFNVNSKEDIAKTVAVFSAFTEGLQLFASFAILLNFPRHNKLKGMGQIVTWSVRDETLHCNSMIRIFKEFIKENPEIWTPKLKKELYEACRTIIEHEDAFIDLAFEMGPMQGLTAQEVKDYIRFIGNRRLTQLGLEPIYDVQKNPLTWLDTMLNAVEHMNFFEGRATEYSKASTQGNWIDAFS

Secondary structure (DSSP, 8-state):
-HHHHHHHTT---SSHHHHHHHHHIIIIIIIIIITHHHHHHHHHHHHTT-SHHHHHHHHHHHHHHHHHHHHHHHHHHHHHHH-GGG--HHHHHHHHHHHHHHHHHHHHHHHHHTTT-PBTTB-HHHHHHHHHHHHHHHHHHTT----SS--S-S-HHHHHHHHHTTTS-TTTS--GGG--------TTTT--

Solvent-accessible surface area (backbone atoms only — not comparable to full-atom values): 11025 Å² total; per-residue (Å²): 112,66,66,59,56,58,56,64,67,75,59,54,69,89,43,71,57,38,36,49,49,38,44,43,44,49,16,38,41,48,49,46,33,64,50,51,52,58,50,54,59,58,45,49,37,34,75,70,74,32,67,57,76,55,36,56,56,51,46,52,51,53,51,53,34,51,50,51,17,56,52,38,45,50,50,38,50,51,53,41,68,78,39,59,86,57,74,36,75,65,52,55,49,52,53,53,48,51,52,50,53,52,48,55,53,46,48,56,49,42,52,58,77,33,67,94,47,69,53,90,96,47,46,56,66,54,46,53,49,33,47,42,27,42,45,27,53,34,31,43,71,74,75,41,76,64,85,58,101,47,95,61,74,73,58,61,65,53,60,52,58,60,51,58,58,70,72,54,48,84,89,68,53,71,76,72,88,71,66,67,75,78,76,84,78,60,80,72,72,76,79,108